Protein AF-A0A3S0QFI4-F1 (afdb_monomer_lite)

pLDDT: mean 81.88, std 12.16, range [49.44, 97.44]

Foldseek 3Di:
DDDDALVCQQPVWLCLQVPPDFDDDPPPRLCSLLPNDDDDVVVSLVTDPHNVCCLLPVLLLVLLVQQLCLQQVCVVVVVVVVCVVVDPCSPVVSVVSLVVVLVVSLVVLVVVLVVSCVVSVHDPDPVSVVVSVVSSVSSVVSSVVSVVLCVVVDHSVVSSVVSVVVSVVVVVVVSVVVVVVCVVVPDPDSVVSVVCVVCVVVVVVVDDCVVVVVVVCVVPVVCVVPD

Structure (mmCIF, N/CA/C/O backbone):
data_AF-A0A3S0QFI4-F1
#
_entry.id   AF-A0A3S0QFI4-F1
#
loop_
_atom_site.group_PDB
_atom_site.id
_atom_site.type_symbol
_atom_site.label_atom_id
_atom_site.label_alt_id
_atom_site.label_comp_id
_atom_site.label_asym_id
_atom_site.label_entity_id
_atom_site.label_seq_id
_atom_site.pdbx_PDB_ins_code
_atom_site.Cartn_x
_atom_site.Cartn_y
_atom_site.Cartn_z
_atom_site.occupancy
_atom_site.B_iso_or_equiv
_atom_site.auth_seq_id
_atom_site.auth_comp_id
_atom_site.auth_asym_id
_atom_site.auth_atom_id
_atom_site.pdbx_PDB_model_num
ATOM 1 N N . MET A 1 1 ? 12.580 -7.670 -32.365 1.00 51.91 1 MET A N 1
ATOM 2 C CA . MET A 1 1 ? 12.780 -6.537 -31.438 1.00 51.91 1 MET A CA 1
ATOM 3 C C . MET A 1 1 ? 12.292 -6.997 -30.080 1.00 51.91 1 MET A C 1
ATOM 5 O O . MET A 1 1 ? 11.180 -7.500 -30.020 1.00 51.91 1 MET A O 1
ATOM 9 N N . ASN A 1 2 ? 13.116 -6.923 -29.034 1.00 62.91 2 ASN A N 1
ATOM 10 C CA . ASN A 1 2 ? 12.613 -7.145 -27.679 1.00 62.91 2 ASN A CA 1
ATOM 11 C C . ASN A 1 2 ? 11.750 -5.934 -27.313 1.00 62.91 2 ASN A C 1
ATOM 13 O O . ASN A 1 2 ? 12.239 -4.808 -27.344 1.00 62.91 2 ASN A O 1
ATOM 17 N N . GLU A 1 3 ? 10.473 -6.156 -27.022 1.00 69.88 3 GLU A N 1
ATOM 18 C CA . GLU A 1 3 ? 9.549 -5.118 -26.562 1.00 69.88 3 GLU A CA 1
ATOM 19 C C . GLU A 1 3 ? 9.321 -5.263 -25.059 1.00 69.88 3 GLU A C 1
ATOM 21 O O . GLU A 1 3 ? 9.365 -6.370 -24.515 1.00 69.88 3 GLU A O 1
ATOM 26 N N . THR A 1 4 ? 9.097 -4.142 -24.369 1.00 73.62 4 THR A N 1
ATOM 27 C CA . THR A 1 4 ? 8.836 -4.187 -22.925 1.00 73.62 4 THR A CA 1
ATOM 28 C C . THR A 1 4 ? 7.476 -4.840 -22.661 1.00 73.62 4 THR A C 1
ATOM 30 O O . THR A 1 4 ? 6.494 -4.493 -23.323 1.00 73.62 4 THR A O 1
ATOM 33 N N . PRO A 1 5 ? 7.376 -5.777 -21.697 1.00 81.12 5 PRO A N 1
ATOM 34 C CA . PRO A 1 5 ? 6.092 -6.352 -21.324 1.00 81.12 5 PRO A CA 1
ATOM 35 C C . PRO A 1 5 ? 5.132 -5.247 -20.882 1.00 81.12 5 PRO A C 1
ATOM 37 O O . PRO A 1 5 ? 5.499 -4.395 -20.075 1.00 81.12 5 PRO A O 1
ATOM 40 N N . LYS A 1 6 ? 3.878 -5.279 -21.346 1.00 81.69 6 LYS A N 1
ATOM 41 C CA . LYS A 1 6 ? 2.870 -4.260 -20.988 1.00 81.69 6 LYS A CA 1
ATOM 42 C C . LYS A 1 6 ? 2.610 -4.157 -19.482 1.00 81.69 6 LYS A C 1
ATOM 44 O O . LYS A 1 6 ? 2.232 -3.094 -19.003 1.00 81.69 6 LYS A O 1
ATOM 49 N N . LEU A 1 7 ? 2.853 -5.238 -18.736 1.00 81.19 7 LEU A N 1
ATOM 50 C CA . LEU A 1 7 ? 2.770 -5.260 -17.275 1.00 81.19 7 LEU A CA 1
ATOM 51 C C . LEU A 1 7 ? 3.746 -4.270 -16.613 1.00 81.19 7 LEU A C 1
ATOM 53 O O . LEU A 1 7 ? 3.424 -3.712 -15.568 1.00 81.19 7 LEU A O 1
ATOM 57 N N . ALA A 1 8 ? 4.890 -3.985 -17.245 1.00 78.06 8 ALA A N 1
ATOM 58 C CA . ALA A 1 8 ? 5.875 -3.024 -16.746 1.00 78.06 8 ALA A CA 1
ATOM 59 C C . ALA A 1 8 ? 5.334 -1.583 -16.676 1.00 78.06 8 ALA A C 1
ATOM 61 O O . ALA A 1 8 ? 5.928 -0.734 -16.026 1.00 78.06 8 ALA A O 1
ATOM 62 N N . ALA A 1 9 ? 4.193 -1.283 -17.305 1.00 78.38 9 ALA A N 1
ATOM 63 C CA . ALA A 1 9 ? 3.530 0.007 -17.131 1.00 78.38 9 ALA A CA 1
ATOM 64 C C . ALA A 1 9 ? 2.901 0.184 -15.731 1.00 78.38 9 ALA A C 1
ATOM 66 O O . ALA A 1 9 ? 2.650 1.313 -15.324 1.00 78.38 9 ALA A O 1
ATOM 67 N N . LEU A 1 10 ? 2.645 -0.905 -14.989 1.00 80.25 10 LEU A N 1
ATOM 68 C CA . LEU A 1 10 ? 2.119 -0.853 -13.614 1.00 80.25 10 LEU A CA 1
ATOM 69 C C . LEU A 1 10 ? 3.219 -0.684 -12.552 1.00 80.25 10 LEU A C 1
ATOM 71 O O . LEU A 1 10 ? 2.925 -0.323 -11.410 1.00 80.25 10 LEU A O 1
ATOM 75 N N . ASN A 1 11 ? 4.468 -0.971 -12.918 1.00 80.31 11 ASN A N 1
ATOM 76 C CA . ASN A 1 11 ? 5.647 -0.822 -12.075 1.00 80.31 11 ASN A CA 1
ATOM 77 C C . ASN A 1 11 ? 6.802 -0.323 -12.950 1.00 80.31 11 ASN A C 1
ATOM 79 O O . ASN A 1 11 ? 7.513 -1.111 -13.577 1.00 80.31 11 ASN A O 1
ATOM 83 N N . ILE A 1 12 ? 6.923 0.998 -13.039 1.00 75.56 12 ILE A N 1
ATOM 84 C CA . ILE A 1 12 ? 7.990 1.670 -13.776 1.00 75.56 12 ILE A CA 1
ATOM 85 C C . ILE A 1 12 ? 9.282 1.591 -12.955 1.00 75.56 12 ILE A C 1
ATOM 87 O O . ILE A 1 12 ? 10.351 1.362 -13.521 1.00 75.56 12 ILE A O 1
ATOM 91 N N . GLY A 1 13 ? 9.193 1.734 -11.627 1.00 72.88 13 GLY A N 1
ATOM 92 C CA . GLY A 1 13 ? 10.334 1.611 -10.716 1.00 72.88 13 GLY A CA 1
ATOM 93 C C . GLY A 1 13 ? 11.520 2.488 -11.139 1.00 72.88 13 GLY A C 1
ATOM 94 O O . GLY A 1 13 ? 11.354 3.676 -11.415 1.00 72.88 13 GLY A O 1
ATOM 95 N N . MET A 1 14 ? 12.712 1.885 -11.232 1.00 66.94 14 MET A N 1
ATOM 96 C CA . MET A 1 14 ? 13.940 2.535 -11.722 1.00 66.94 14 MET A CA 1
ATOM 97 C C . MET A 1 14 ? 14.219 2.285 -13.211 1.00 66.94 14 MET A C 1
ATOM 99 O O . MET A 1 14 ? 15.355 2.452 -13.650 1.00 66.94 14 MET A O 1
ATOM 103 N N . ARG A 1 15 ? 13.231 1.862 -14.008 1.00 68.56 15 ARG A N 1
ATOM 104 C CA . ARG A 1 15 ? 13.443 1.522 -15.426 1.00 68.56 15 ARG A CA 1
ATOM 105 C C . ARG A 1 15 ? 14.027 2.675 -16.241 1.00 68.56 15 ARG A C 1
ATOM 107 O O . ARG A 1 15 ? 14.748 2.420 -17.197 1.00 68.56 15 ARG A O 1
ATOM 114 N N . ASP A 1 16 ? 13.747 3.912 -15.850 1.00 68.19 16 ASP A N 1
ATOM 115 C CA . ASP A 1 16 ? 14.306 5.092 -16.510 1.00 68.19 16 ASP A CA 1
ATOM 116 C C . ASP A 1 16 ? 15.827 5.188 -16.301 1.00 68.19 16 ASP A C 1
ATOM 118 O O . ASP A 1 16 ? 16.555 5.557 -17.213 1.00 68.19 16 ASP A O 1
ATOM 122 N N . LEU A 1 17 ? 16.329 4.768 -15.134 1.00 66.19 17 LEU A N 1
ATOM 123 C CA . LEU A 1 17 ? 17.765 4.707 -14.846 1.00 66.19 17 LEU A CA 1
ATOM 124 C C . LEU A 1 17 ? 18.428 3.423 -15.345 1.00 66.19 17 LEU A C 1
ATOM 126 O O . LEU A 1 17 ? 19.578 3.448 -15.775 1.00 66.19 17 LEU A O 1
ATOM 130 N N . ASN A 1 18 ? 17.730 2.295 -15.232 1.00 65.94 18 ASN A N 1
ATOM 131 C CA . ASN A 1 18 ? 18.245 0.982 -15.596 1.00 65.94 18 ASN A CA 1
ATOM 132 C C . ASN A 1 18 ? 17.242 0.270 -16.516 1.00 65.94 18 ASN A C 1
ATOM 134 O O . ASN A 1 18 ? 16.407 -0.515 -16.044 1.00 65.94 18 ASN A O 1
ATOM 138 N N . PRO A 1 19 ? 17.265 0.575 -17.826 1.00 65.56 19 PRO A N 1
ATOM 139 C CA . PRO A 1 19 ? 16.286 0.047 -18.758 1.00 65.56 19 PRO A CA 1
ATOM 140 C C . PRO A 1 19 ? 16.420 -1.472 -18.887 1.00 65.56 19 PRO A C 1
ATOM 142 O O . PRO A 1 19 ? 17.475 -2.010 -19.205 1.00 65.56 19 PRO A O 1
ATOM 145 N N . SER A 1 20 ? 15.304 -2.180 -18.706 1.00 63.78 20 SER A N 1
ATOM 146 C CA . SER A 1 20 ? 15.225 -3.646 -18.818 1.00 63.78 20 SER A CA 1
ATOM 147 C C . SER A 1 20 ? 15.530 -4.186 -20.222 1.00 63.78 20 SER A C 1
ATOM 149 O O . SER A 1 20 ? 15.755 -5.381 -20.395 1.00 63.78 20 SER A O 1
ATOM 151 N N . ILE A 1 21 ? 15.451 -3.326 -21.241 1.00 67.44 21 ILE A N 1
ATOM 152 C CA . ILE A 1 21 ? 15.700 -3.660 -22.643 1.00 67.44 21 ILE A CA 1
ATOM 153 C C . ILE A 1 21 ? 16.502 -2.518 -23.253 1.00 67.44 21 ILE A C 1
ATOM 155 O O . ILE A 1 21 ? 16.070 -1.369 -23.201 1.00 67.44 21 ILE A O 1
ATOM 159 N N . GLN A 1 22 ? 17.626 -2.853 -23.880 1.00 69.06 22 GLN A N 1
ATOM 160 C CA . GLN A 1 22 ? 18.454 -1.906 -24.613 1.00 69.06 22 GLN A CA 1
ATOM 161 C C . GLN A 1 22 ? 18.449 -2.276 -26.096 1.00 69.06 22 GLN A C 1
ATOM 163 O O . GLN A 1 22 ? 18.754 -3.409 -26.473 1.00 69.06 22 GLN A O 1
ATOM 168 N N . GLY A 1 23 ? 18.055 -1.328 -26.946 1.00 66.44 23 GLY A N 1
ATOM 169 C CA . GLY A 1 23 ? 18.154 -1.490 -28.391 1.00 66.44 23 GLY A CA 1
ATOM 170 C C . GLY A 1 23 ? 19.608 -1.330 -28.816 1.00 66.44 23 GLY A C 1
ATOM 171 O O . GLY A 1 23 ? 20.165 -0.251 -28.652 1.00 66.44 23 GLY A O 1
ATOM 172 N N . VAL A 1 24 ? 20.213 -2.389 -29.354 1.00 67.19 24 VAL A N 1
ATOM 173 C CA . VAL A 1 24 ? 21.602 -2.350 -29.828 1.00 67.19 24 VAL A CA 1
ATOM 174 C C . VAL A 1 24 ? 21.624 -2.343 -31.354 1.00 67.19 24 VAL A C 1
ATOM 176 O O . VAL A 1 24 ? 21.023 -3.197 -32.004 1.00 67.19 24 VAL A O 1
ATOM 179 N N . THR A 1 25 ? 22.330 -1.377 -31.930 1.00 69.50 25 THR A N 1
ATOM 180 C CA . THR A 1 25 ? 22.642 -1.277 -33.359 1.00 69.50 25 THR A CA 1
ATOM 181 C C . THR A 1 25 ? 24.145 -1.481 -33.555 1.00 69.50 25 THR A C 1
ATOM 183 O O . THR A 1 25 ? 24.942 -1.111 -32.703 1.00 69.50 25 THR A O 1
ATOM 186 N N . ILE A 1 26 ? 24.554 -2.043 -34.699 1.00 73.19 26 ILE A N 1
ATOM 187 C CA . ILE A 1 26 ? 25.964 -2.378 -35.007 1.00 73.19 26 ILE A CA 1
ATOM 188 C C . ILE A 1 26 ? 26.884 -1.138 -34.997 1.00 73.19 26 ILE A C 1
ATOM 190 O O . ILE A 1 26 ? 28.089 -1.243 -34.782 1.00 73.19 26 ILE A O 1
ATOM 194 N N . ARG A 1 27 ? 26.330 0.056 -35.221 1.00 67.19 27 ARG A N 1
ATOM 195 C CA . ARG A 1 27 ? 27.062 1.328 -35.166 1.00 67.19 27 ARG A CA 1
ATOM 196 C C . ARG A 1 27 ? 27.061 1.872 -33.745 1.00 67.19 27 ARG A C 1
ATOM 198 O O . ARG A 1 27 ? 26.029 1.802 -33.097 1.00 67.19 27 ARG A O 1
ATOM 205 N N . ASN A 1 28 ? 28.165 2.482 -33.315 1.00 65.44 28 ASN A N 1
ATOM 206 C CA . ASN A 1 28 ? 28.261 3.203 -32.041 1.00 65.44 28 ASN A CA 1
ATOM 207 C C . ASN A 1 28 ? 27.861 2.344 -30.820 1.00 65.44 28 ASN A C 1
ATOM 209 O O . ASN A 1 28 ? 27.130 2.786 -29.939 1.00 65.44 28 ASN A O 1
ATOM 213 N N . LEU A 1 29 ? 28.341 1.096 -30.780 1.00 67.25 29 LEU A N 1
ATOM 214 C CA . LEU A 1 29 ? 28.111 0.149 -29.679 1.00 67.25 29 LEU A CA 1
ATOM 215 C C . LEU A 1 29 ? 28.585 0.687 -28.324 1.00 67.25 29 LEU A C 1
ATOM 217 O O . LEU A 1 29 ? 27.911 0.478 -27.320 1.00 67.25 29 LEU A O 1
ATOM 221 N N . GLU A 1 30 ? 29.719 1.391 -28.293 1.00 64.12 30 GLU A N 1
ATOM 222 C CA . GLU A 1 30 ? 30.229 1.989 -27.055 1.00 64.12 30 GLU A CA 1
ATOM 223 C C . GLU A 1 30 ? 29.358 3.161 -26.587 1.00 64.12 30 GLU A C 1
ATOM 225 O O . GLU A 1 30 ? 28.982 3.190 -25.419 1.00 64.12 30 GLU A O 1
ATOM 230 N N . GLU A 1 31 ? 28.9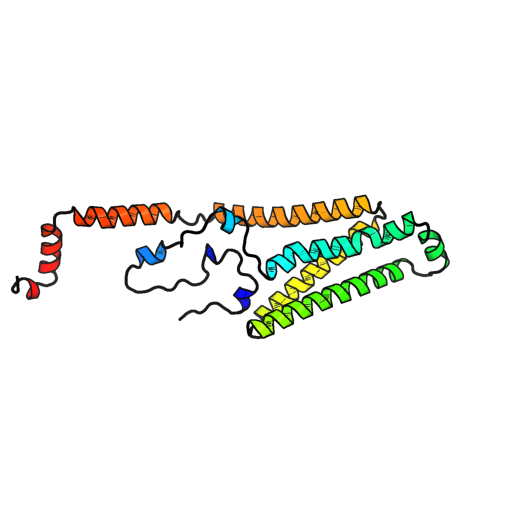29 4.048 -27.496 1.00 64.06 31 GLU A N 1
ATOM 231 C CA . GLU A 1 31 ? 27.944 5.095 -27.174 1.00 64.06 31 GLU A CA 1
ATOM 232 C C . GLU A 1 31 ? 26.662 4.487 -26.634 1.00 64.06 31 GLU A C 1
ATOM 234 O O . GLU A 1 31 ? 26.153 4.928 -25.620 1.00 64.06 31 GLU A O 1
ATOM 239 N N . GLN A 1 32 ? 26.129 3.452 -27.281 1.00 66.94 32 GLN A N 1
ATOM 240 C CA . GLN A 1 32 ? 24.890 2.826 -26.832 1.00 66.94 32 GLN A CA 1
ATOM 241 C C . GLN A 1 32 ? 25.053 2.163 -25.470 1.00 66.94 32 GLN A C 1
ATOM 243 O O . GLN A 1 32 ? 24.155 2.294 -24.650 1.00 66.94 32 GLN A O 1
ATOM 248 N N . ARG A 1 33 ? 26.197 1.518 -25.202 1.00 65.31 33 ARG A N 1
ATOM 249 C CA . ARG A 1 33 ? 26.502 0.886 -23.910 1.00 65.31 33 ARG A CA 1
ATOM 250 C C . ARG A 1 33 ? 26.580 1.899 -22.763 1.00 65.31 33 ARG A C 1
ATOM 252 O O . ARG A 1 33 ? 26.216 1.543 -21.647 1.00 65.31 33 ARG A O 1
ATOM 259 N N . TYR A 1 34 ? 27.034 3.125 -23.029 1.00 60.91 34 TYR A N 1
ATOM 260 C CA . TYR A 1 34 ? 27.228 4.168 -22.011 1.00 60.91 34 TYR A CA 1
ATOM 261 C C . TYR A 1 34 ? 26.263 5.359 -22.110 1.00 60.91 34 TYR A C 1
ATOM 263 O O . TYR A 1 34 ? 26.332 6.262 -21.275 1.00 60.91 34 TYR A O 1
ATOM 271 N N . ASN A 1 35 ? 25.341 5.352 -23.075 1.00 59.91 35 ASN A N 1
ATOM 272 C CA . ASN A 1 35 ? 24.234 6.299 -23.185 1.00 59.91 35 ASN A CA 1
ATOM 273 C C . ASN A 1 35 ? 23.226 6.004 -22.073 1.00 59.91 35 ASN A C 1
ATOM 275 O O . ASN A 1 35 ? 22.216 5.333 -22.276 1.00 59.91 35 ASN A O 1
ATOM 279 N N . ALA A 1 36 ? 23.521 6.503 -20.879 1.00 58.44 36 ALA A N 1
ATOM 280 C CA . ALA A 1 36 ? 22.480 6.819 -19.924 1.00 58.44 36 ALA A CA 1
ATOM 281 C C . ALA A 1 36 ? 21.938 8.198 -20.309 1.00 58.44 36 ALA A C 1
ATOM 283 O O . ALA A 1 36 ? 22.706 9.163 -20.365 1.00 58.44 36 ALA A O 1
ATOM 284 N N . ASP A 1 37 ? 20.638 8.294 -20.591 1.00 57.59 37 ASP A N 1
ATOM 285 C CA . ASP A 1 37 ? 19.988 9.595 -20.739 1.00 57.59 37 ASP A CA 1
ATOM 286 C C . ASP A 1 37 ? 20.267 10.443 -19.486 1.00 57.59 37 ASP A C 1
ATOM 288 O O . ASP A 1 37 ? 20.356 9.933 -18.363 1.00 57.59 37 ASP A O 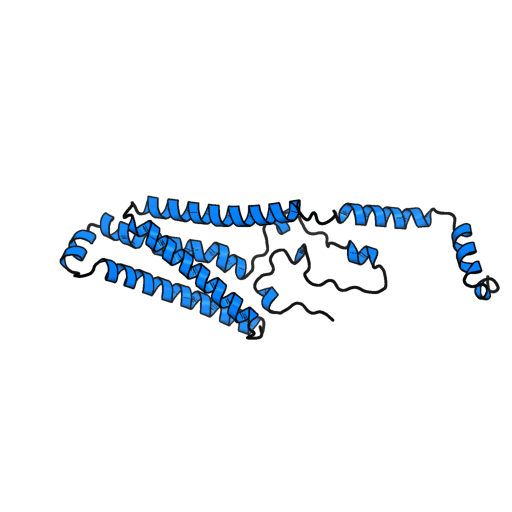1
ATOM 292 N N . PHE A 1 38 ? 20.445 11.752 -19.670 1.00 57.72 38 PHE A N 1
ATOM 293 C CA . PHE A 1 38 ? 20.686 12.672 -18.561 1.00 57.72 38 PHE A CA 1
ATOM 294 C C . PHE A 1 38 ? 19.418 12.799 -17.705 1.00 57.72 38 PHE A C 1
ATOM 296 O O . PHE A 1 38 ? 18.579 13.668 -17.938 1.00 57.72 38 PHE A O 1
ATOM 303 N N . TYR A 1 39 ? 19.275 11.939 -16.698 1.00 59.56 39 TYR A N 1
ATOM 304 C CA . TYR A 1 39 ? 18.207 12.039 -15.708 1.00 59.56 39 TYR A CA 1
ATOM 305 C C . TYR A 1 39 ? 18.614 12.944 -14.553 1.00 59.56 39 TYR A C 1
ATOM 307 O O . TYR A 1 39 ? 19.752 12.929 -14.087 1.00 59.56 39 TYR A O 1
ATOM 315 N N . ASN A 1 40 ? 17.653 13.722 -14.053 1.00 62.56 40 ASN A N 1
ATOM 316 C CA . ASN A 1 40 ? 17.840 14.467 -12.818 1.00 62.56 40 ASN A CA 1
ATOM 317 C C . ASN A 1 40 ? 17.950 13.463 -11.651 1.00 62.56 40 ASN A C 1
ATOM 319 O O . ASN A 1 40 ? 16.951 12.799 -11.350 1.00 62.56 40 ASN A O 1
ATOM 323 N N . PRO A 1 41 ? 19.104 13.364 -10.964 1.00 62.41 41 PRO A N 1
ATOM 324 C CA . PRO A 1 41 ? 19.298 12.402 -9.881 1.00 62.41 41 PRO A CA 1
ATOM 325 C C . PRO A 1 41 ? 18.309 12.614 -8.727 1.00 62.41 41 PRO A C 1
ATOM 327 O O . PRO A 1 41 ? 17.929 11.650 -8.068 1.00 62.41 41 PRO A O 1
ATOM 330 N N . ALA A 1 42 ? 17.820 13.846 -8.525 1.00 62.72 42 ALA A N 1
ATOM 331 C CA . ALA A 1 42 ? 16.787 14.131 -7.532 1.00 62.72 42 ALA A CA 1
ATOM 332 C C . ALA A 1 42 ? 15.426 13.507 -7.899 1.00 62.72 42 ALA A C 1
ATOM 334 O O . ALA A 1 42 ? 14.751 12.964 -7.029 1.00 62.72 42 ALA A O 1
ATOM 335 N N . ASN A 1 43 ? 15.041 13.525 -9.181 1.00 61.41 43 ASN A N 1
ATOM 336 C CA . ASN A 1 43 ? 13.800 12.886 -9.639 1.00 61.41 43 ASN A CA 1
ATOM 337 C C . ASN A 1 43 ? 13.923 11.361 -9.644 1.00 61.41 43 ASN A C 1
ATOM 339 O O . ASN A 1 43 ? 12.972 10.659 -9.321 1.00 61.41 43 ASN A O 1
ATOM 343 N N . ALA A 1 44 ? 15.104 10.848 -9.977 1.00 61.72 44 ALA A N 1
ATOM 344 C CA . ALA A 1 44 ? 15.336 9.416 -10.043 1.00 61.72 44 ALA A CA 1
ATOM 345 C C . ALA A 1 44 ? 15.352 8.747 -8.654 1.00 61.72 44 ALA A C 1
ATOM 347 O O . ALA A 1 44 ? 14.919 7.605 -8.517 1.00 61.72 44 ALA A O 1
ATOM 348 N N . ALA A 1 45 ? 15.785 9.477 -7.620 1.00 61.12 45 ALA A N 1
ATOM 349 C CA . ALA A 1 45 ? 15.679 9.058 -6.224 1.00 61.12 45 ALA A CA 1
ATOM 350 C C . ALA A 1 45 ? 14.241 9.124 -5.671 1.00 61.12 45 ALA A C 1
ATOM 352 O O . ALA A 1 45 ? 13.902 8.346 -4.788 1.00 61.12 45 ALA A O 1
ATOM 353 N N . ALA A 1 46 ? 13.396 10.027 -6.183 1.00 61.06 46 ALA A N 1
ATOM 354 C CA . ALA A 1 46 ? 12.000 10.151 -5.751 1.00 61.06 46 ALA A CA 1
ATOM 355 C C . ALA A 1 46 ? 11.080 9.049 -6.320 1.00 61.06 46 ALA A C 1
ATOM 357 O O . ALA A 1 46 ? 10.003 8.810 -5.774 1.00 61.06 46 ALA A O 1
ATOM 358 N N . GLY A 1 47 ? 11.508 8.370 -7.390 1.00 65.00 47 GLY A N 1
ATOM 359 C CA . GLY A 1 47 ? 10.729 7.336 -8.069 1.00 65.00 47 GLY A CA 1
ATOM 360 C C . GLY A 1 47 ? 9.584 7.891 -8.925 1.00 65.00 47 GLY A C 1
ATOM 361 O O . GLY A 1 47 ? 9.240 9.073 -8.880 1.00 65.00 47 GLY A O 1
ATOM 362 N N . ASN A 1 48 ? 8.992 7.021 -9.745 1.00 72.06 48 ASN A N 1
ATOM 363 C CA . ASN A 1 48 ? 7.857 7.372 -10.597 1.00 72.06 48 ASN A CA 1
ATOM 364 C C . ASN A 1 48 ? 6.520 7.221 -9.857 1.00 72.06 48 ASN A C 1
ATOM 366 O O . ASN A 1 48 ? 6.332 6.301 -9.062 1.00 72.06 48 ASN A O 1
ATOM 370 N N . PHE A 1 49 ? 5.552 8.086 -10.176 1.00 76.25 49 PHE A N 1
ATOM 371 C CA . PHE A 1 49 ? 4.175 7.943 -9.700 1.00 76.25 49 PHE A CA 1
ATOM 372 C C . PHE A 1 49 ? 3.432 6.900 -10.550 1.00 76.25 49 PHE A C 1
ATOM 374 O O . PHE A 1 49 ? 2.809 7.230 -11.560 1.00 76.25 49 PHE A O 1
ATOM 381 N N . ASP A 1 50 ? 3.532 5.629 -10.160 1.00 84.06 50 ASP A N 1
ATOM 382 C CA . ASP A 1 50 ? 2.907 4.494 -10.844 1.00 84.06 50 ASP A CA 1
ATOM 383 C C . ASP A 1 50 ? 1.875 3.755 -9.965 1.00 84.06 50 ASP A C 1
ATOM 385 O O . ASP A 1 50 ? 1.567 4.139 -8.835 1.00 84.06 50 ASP A O 1
ATOM 389 N N . PHE A 1 51 ? 1.279 2.682 -10.492 1.00 85.94 51 PHE A N 1
ATOM 390 C CA . PHE A 1 51 ? 0.293 1.900 -9.740 1.00 85.94 51 PHE A CA 1
ATOM 391 C C . PHE A 1 51 ? 0.907 1.204 -8.514 1.00 85.94 51 PHE A C 1
ATOM 393 O O . PHE A 1 51 ? 0.244 1.042 -7.488 1.00 85.94 51 PHE A O 1
ATOM 400 N N . SER A 1 52 ? 2.185 0.833 -8.591 1.00 86.19 52 SER A N 1
ATOM 401 C CA . SER A 1 52 ? 2.912 0.230 -7.473 1.00 86.19 52 SER A CA 1
ATOM 402 C C . SER A 1 52 ? 3.141 1.237 -6.346 1.00 86.19 52 SER A C 1
ATOM 404 O O . SER A 1 52 ? 2.976 0.876 -5.182 1.00 86.19 52 SER A O 1
ATOM 406 N N . PHE A 1 53 ? 3.390 2.510 -6.667 1.00 85.94 53 PHE A N 1
ATOM 407 C CA . PHE A 1 53 ? 3.419 3.601 -5.696 1.00 85.94 53 PHE A CA 1
ATOM 408 C C . PHE A 1 53 ? 2.090 3.696 -4.933 1.00 85.94 53 PHE A C 1
ATOM 410 O O . PHE A 1 53 ? 2.070 3.758 -3.704 1.00 85.94 53 PHE A O 1
ATOM 417 N N . VAL A 1 54 ? 0.956 3.627 -5.636 1.00 91.25 54 VAL A N 1
ATOM 418 C CA . VAL A 1 54 ? -0.367 3.648 -4.989 1.00 91.25 54 VAL A CA 1
ATOM 419 C C . VAL A 1 54 ? -0.521 2.468 -4.020 1.00 91.25 54 VAL A C 1
ATOM 421 O O . VAL A 1 54 ? -0.964 2.665 -2.887 1.00 91.25 54 VAL A O 1
ATOM 424 N N . ILE A 1 55 ? -0.119 1.256 -4.419 1.00 91.12 55 ILE A N 1
ATOM 425 C CA . ILE A 1 55 ? -0.185 0.059 -3.562 1.00 91.12 55 ILE A CA 1
ATOM 426 C C . ILE A 1 55 ? 0.717 0.188 -2.333 1.00 91.12 55 ILE A C 1
ATOM 428 O O . ILE A 1 55 ? 0.263 -0.096 -1.230 1.00 91.12 55 ILE A O 1
ATOM 432 N N . VAL A 1 56 ? 1.975 0.591 -2.503 1.00 90.38 56 VAL A N 1
ATOM 433 C CA . VAL A 1 56 ? 2.983 0.558 -1.430 1.00 90.38 56 VAL A CA 1
ATOM 434 C C . VAL A 1 56 ? 2.838 1.736 -0.465 1.00 90.38 56 VAL A C 1
ATOM 436 O O . VAL A 1 56 ? 3.035 1.566 0.735 1.00 90.38 56 VAL A O 1
ATOM 439 N N . PHE A 1 57 ? 2.451 2.919 -0.945 1.00 89.69 57 PHE A N 1
ATOM 440 C CA . PHE A 1 57 ? 2.380 4.121 -0.109 1.00 89.69 57 PHE A CA 1
ATOM 441 C C . PHE A 1 57 ? 0.954 4.449 0.337 1.00 89.69 57 PHE A C 1
ATOM 443 O O . PHE A 1 57 ? 0.726 4.695 1.522 1.00 89.69 57 PHE A O 1
ATOM 450 N N . LEU A 1 58 ? -0.020 4.443 -0.581 1.00 92.81 58 LEU A N 1
ATOM 451 C CA . LEU A 1 58 ? -1.359 4.969 -0.297 1.00 92.81 58 LEU A CA 1
ATOM 452 C C . LEU A 1 58 ? -2.254 3.956 0.422 1.00 92.81 58 LEU A C 1
ATOM 454 O O . LEU A 1 58 ? -2.884 4.300 1.422 1.00 92.81 58 LEU A O 1
ATOM 458 N N . PHE A 1 59 ? -2.318 2.711 -0.059 1.00 94.94 59 PHE A N 1
ATOM 459 C CA . PHE A 1 59 ? -3.183 1.691 0.544 1.00 94.94 59 PHE A CA 1
ATOM 460 C C . PHE A 1 59 ? -2.899 1.465 2.037 1.00 94.94 59 PHE A C 1
ATOM 462 O O . PHE A 1 59 ? -3.861 1.481 2.804 1.00 94.94 59 PHE A O 1
ATOM 469 N N . PRO A 1 60 ? -1.641 1.325 2.499 1.00 95.25 60 PRO A N 1
ATOM 470 C CA . PRO A 1 60 ? -1.347 1.171 3.922 1.00 95.25 60 PRO A CA 1
ATOM 471 C C . PRO A 1 60 ? -1.878 2.326 4.765 1.00 95.25 60 PRO A C 1
ATOM 473 O O . PRO A 1 60 ? -2.529 2.092 5.779 1.00 95.25 60 PRO A O 1
ATOM 476 N N . LEU A 1 61 ? -1.673 3.569 4.320 1.00 95.50 61 LEU A N 1
ATOM 477 C CA . LEU A 1 61 ? -2.155 4.755 5.026 1.00 95.50 61 LEU A CA 1
ATOM 478 C C . LEU A 1 61 ? -3.682 4.790 5.104 1.00 95.50 61 LEU A C 1
ATOM 480 O O . LEU A 1 61 ? -4.235 5.063 6.168 1.00 95.50 61 LEU A O 1
ATOM 484 N N . VAL A 1 62 ? -4.369 4.468 4.004 1.00 95.94 62 VAL A N 1
ATOM 485 C CA . VAL A 1 62 ? -5.835 4.376 3.979 1.00 95.94 62 VAL A CA 1
ATOM 486 C C . VAL A 1 62 ? -6.319 3.277 4.925 1.00 95.94 62 VAL A C 1
ATOM 488 O O . VAL A 1 62 ? -7.226 3.513 5.718 1.00 95.94 62 VAL A O 1
ATOM 491 N N . ILE A 1 63 ? -5.697 2.096 4.906 1.00 96.00 63 ILE A N 1
ATOM 492 C CA . ILE A 1 63 ? -6.047 0.988 5.805 1.00 96.00 63 ILE A CA 1
ATOM 493 C C . ILE A 1 63 ? -5.866 1.413 7.266 1.00 96.00 63 ILE A C 1
ATOM 495 O O . ILE A 1 63 ? -6.780 1.221 8.069 1.00 96.00 63 ILE A O 1
ATOM 499 N N . VAL A 1 64 ? -4.735 2.038 7.606 1.00 94.94 64 VAL A N 1
ATOM 500 C CA . VAL A 1 64 ? -4.452 2.544 8.956 1.00 94.94 64 VAL A CA 1
ATOM 501 C C . VAL A 1 64 ? -5.496 3.573 9.374 1.00 94.94 64 VAL A C 1
ATOM 503 O O . VAL A 1 64 ? -6.108 3.398 10.425 1.00 94.94 64 VAL A O 1
ATOM 506 N N . ALA A 1 65 ? -5.774 4.582 8.546 1.00 93.44 65 ALA A N 1
ATOM 507 C CA . ALA A 1 65 ? -6.778 5.609 8.823 1.00 93.44 65 ALA A CA 1
ATOM 508 C C . ALA A 1 65 ? -8.187 5.029 9.020 1.00 93.44 65 ALA A C 1
ATOM 510 O O . ALA A 1 65 ? -8.939 5.501 9.868 1.00 93.44 65 ALA A O 1
ATOM 511 N N . PHE A 1 66 ? -8.536 3.973 8.288 1.00 92.12 66 PHE A N 1
ATOM 512 C CA . PHE A 1 66 ? -9.821 3.304 8.453 1.00 92.12 66 PHE A CA 1
ATOM 513 C C . PHE A 1 66 ? -9.867 2.429 9.700 1.00 92.12 66 PHE A C 1
ATOM 515 O O . PHE A 1 66 ? -10.951 2.226 10.235 1.00 92.12 66 PHE A O 1
ATOM 522 N N . CYS A 1 67 ? -8.741 1.872 10.148 1.00 92.44 67 CYS A N 1
ATOM 523 C CA . CYS A 1 67 ? -8.728 0.811 11.151 1.00 92.44 67 CYS A CA 1
ATOM 524 C C . CYS A 1 67 ? -8.287 1.258 12.547 1.00 92.44 67 CYS A C 1
ATOM 526 O O . CYS A 1 67 ? -8.793 0.688 13.509 1.00 92.44 67 CYS A O 1
ATOM 528 N N . TYR A 1 68 ? -7.398 2.250 12.678 1.00 89.50 68 TYR A N 1
ATOM 529 C CA . TYR A 1 68 ? -6.628 2.532 13.903 1.00 89.50 68 TYR A CA 1
ATOM 530 C C . TYR A 1 68 ? -7.459 2.668 15.186 1.00 89.50 68 TYR A C 1
ATOM 532 O O . TYR A 1 68 ? -6.989 2.310 16.268 1.00 89.50 68 TYR A O 1
ATOM 540 N N . ASN A 1 69 ? -8.689 3.165 15.070 1.00 88.62 69 ASN A N 1
ATOM 541 C CA . ASN A 1 69 ? -9.547 3.483 16.200 1.00 88.62 69 ASN A CA 1
ATOM 542 C C . ASN A 1 69 ? -10.654 2.448 16.469 1.00 88.62 69 ASN A C 1
ATOM 544 O O . ASN A 1 69 ? -11.471 2.671 17.355 1.00 88.62 69 ASN A O 1
ATOM 548 N N . LEU A 1 70 ? -10.711 1.322 15.743 1.00 87.88 70 LEU A N 1
ATOM 549 C CA . LEU A 1 70 ? -11.895 0.448 15.724 1.00 87.88 70 LEU A CA 1
ATOM 550 C C . LEU A 1 70 ? -12.365 -0.023 17.114 1.00 87.88 70 LEU A C 1
ATOM 552 O O . LEU A 1 70 ? -13.567 -0.106 17.349 1.00 87.88 70 LEU A O 1
ATOM 556 N N . ILE A 1 71 ? -11.433 -0.373 18.007 1.00 85.44 71 ILE A N 1
ATOM 557 C CA . ILE A 1 71 ? -11.759 -0.785 19.384 1.00 85.44 71 ILE A CA 1
ATOM 558 C C . ILE A 1 71 ? -11.715 0.410 20.336 1.00 85.44 71 ILE A C 1
ATOM 560 O O . ILE A 1 71 ? -12.628 0.593 21.136 1.00 85.44 71 ILE A O 1
ATOM 564 N N . SER A 1 72 ? -10.675 1.235 20.233 1.00 86.56 72 SER A N 1
ATOM 565 C CA . SER A 1 72 ? -10.448 2.356 21.146 1.00 86.56 72 SER A CA 1
ATOM 566 C C . SER A 1 72 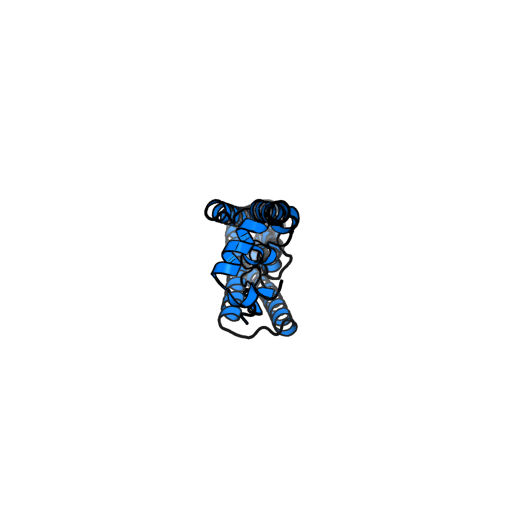? -11.560 3.403 21.089 1.00 86.56 72 SER A C 1
ATOM 568 O O . SER A 1 72 ? -11.911 3.964 22.116 1.00 86.56 72 SER A O 1
ATOM 570 N N . GLU A 1 73 ? -12.175 3.629 19.926 1.00 87.81 73 GLU A N 1
ATOM 571 C CA . GLU A 1 73 ? -13.308 4.549 19.780 1.00 87.81 73 GLU A CA 1
ATOM 572 C C . GLU A 1 73 ? -14.533 4.082 20.582 1.00 87.81 73 GLU A C 1
ATOM 574 O O . GLU A 1 73 ? -15.216 4.895 21.202 1.00 87.81 73 GLU A O 1
ATOM 579 N N . GLU A 1 74 ? -14.805 2.776 20.608 1.00 86.38 74 GLU A N 1
ATOM 580 C CA . GLU A 1 74 ? -15.911 2.202 21.387 1.00 86.38 74 GLU A CA 1
ATOM 581 C C . GLU A 1 74 ? -15.617 2.244 22.899 1.00 86.38 74 GLU A C 1
ATOM 583 O O . GLU A 1 74 ? -16.522 2.386 23.725 1.00 86.38 74 GLU A O 1
ATOM 588 N N . GLU A 1 75 ? -14.346 2.127 23.290 1.00 86.06 75 GLU A N 1
ATOM 589 C CA . GLU A 1 75 ? -13.920 2.254 24.688 1.00 86.06 75 GLU A CA 1
ATOM 590 C C . GLU A 1 75 ? -13.981 3.699 25.184 1.00 86.06 75 GLU A C 1
ATOM 592 O O . GLU A 1 75 ? -14.548 3.953 26.247 1.00 86.06 75 GLU A O 1
ATOM 597 N N . GLU A 1 76 ? 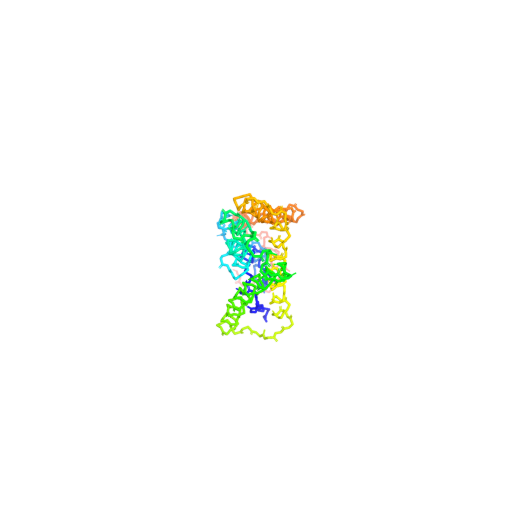-13.460 4.644 24.400 1.00 86.31 76 GLU A N 1
ATOM 598 C CA . GLU A 1 76 ? -13.454 6.081 24.696 1.00 86.31 76 GLU A CA 1
ATOM 599 C C . GLU A 1 76 ? -14.883 6.650 24.759 1.00 86.31 76 GLU A C 1
ATOM 601 O O . GLU A 1 76 ? -15.172 7.503 25.598 1.00 86.31 76 GLU A O 1
ATOM 606 N N . LYS A 1 77 ? -15.813 6.126 23.946 1.00 88.31 77 LYS A N 1
ATOM 607 C CA . LYS A 1 77 ? -17.249 6.463 24.003 1.00 88.31 77 LYS A CA 1
ATOM 608 C C . LYS A 1 77 ? -18.015 5.749 25.122 1.00 88.31 77 LYS A C 1
ATOM 610 O O . LYS A 1 77 ? -19.200 6.011 25.312 1.00 88.31 77 LYS A O 1
ATOM 615 N N . GLY A 1 78 ? -17.388 4.815 25.839 1.00 83.75 78 GLY A N 1
ATOM 616 C CA . GLY A 1 78 ? -18.032 4.012 26.882 1.00 83.75 78 GLY A CA 1
ATOM 617 C C . GLY A 1 78 ? -19.061 2.990 26.373 1.00 83.75 78 GLY A C 1
ATOM 618 O O . GLY A 1 78 ? -19.658 2.272 27.180 1.00 83.75 78 GLY A O 1
ATOM 619 N N . THR A 1 79 ? -19.253 2.865 25.056 1.00 87.38 79 THR A N 1
ATOM 620 C CA . THR A 1 79 ? -20.180 1.912 24.420 1.00 87.38 79 THR A CA 1
ATOM 621 C C . THR A 1 79 ? -19.681 0.475 24.523 1.00 87.38 79 THR A C 1
ATOM 623 O O . THR A 1 79 ? -20.482 -0.460 24.496 1.00 87.38 79 THR A O 1
ATOM 626 N N . TRP A 1 80 ? -18.378 0.277 24.736 1.00 83.56 80 TRP A N 1
ATOM 627 C CA . TRP A 1 80 ? -17.765 -1.040 24.888 1.00 83.56 80 TRP A CA 1
ATOM 628 C C . TRP A 1 80 ? -18.428 -1.913 25.965 1.00 83.56 80 TRP A C 1
ATOM 630 O O . TRP A 1 80 ? -18.699 -3.092 25.731 1.00 83.56 80 TRP A O 1
ATOM 640 N N . LYS A 1 81 ? -18.743 -1.340 27.138 1.00 83.62 81 LYS A N 1
ATOM 641 C CA . LYS A 1 81 ? -19.415 -2.080 28.224 1.00 83.62 81 LYS A CA 1
ATOM 642 C C . LYS A 1 81 ? -20.822 -2.512 27.815 1.00 83.62 81 LYS A C 1
ATOM 644 O O . LYS A 1 81 ? -21.196 -3.657 28.051 1.00 83.62 81 LYS A O 1
ATOM 649 N N . LEU A 1 82 ? -21.569 -1.632 27.150 1.00 85.81 82 LEU A N 1
ATOM 650 C CA . LEU A 1 82 ? -22.911 -1.935 26.655 1.00 85.81 82 LEU A CA 1
ATOM 651 C C . LEU A 1 82 ? -22.882 -3.062 25.610 1.00 85.81 82 LEU A C 1
ATOM 653 O O . LEU A 1 82 ? -23.646 -4.020 25.711 1.00 85.81 82 LEU A O 1
ATOM 657 N N . LEU A 1 83 ? -21.947 -2.994 24.659 1.00 84.19 83 LEU A N 1
ATOM 658 C CA . LEU A 1 83 ? -21.756 -4.021 23.632 1.00 84.19 83 LEU A CA 1
ATOM 659 C C . LEU A 1 83 ? -21.370 -5.380 24.229 1.00 84.19 83 LEU A C 1
ATOM 661 O O . LEU A 1 83 ? -21.818 -6.411 23.732 1.00 84.19 83 LEU A O 1
ATOM 665 N N . SER A 1 84 ? -20.577 -5.390 25.305 1.00 83.06 84 SER A N 1
ATOM 666 C CA . SER A 1 84 ? -20.169 -6.628 25.980 1.00 83.06 84 SER A CA 1
ATOM 667 C C . SER A 1 84 ? -21.317 -7.350 26.693 1.00 83.06 84 SER A C 1
ATOM 669 O O . SER A 1 84 ? -21.265 -8.565 26.846 1.00 83.06 84 SER A O 1
ATOM 671 N N . VAL A 1 85 ? -22.362 -6.618 27.095 1.00 85.88 85 VAL A N 1
ATOM 672 C CA . VAL A 1 85 ? -23.566 -7.187 27.722 1.00 85.88 85 VAL A CA 1
ATOM 673 C C . VAL A 1 85 ? -24.571 -7.658 26.666 1.00 85.88 85 VAL A C 1
ATOM 675 O O . VAL A 1 85 ? -25.259 -8.652 26.875 1.00 85.88 85 VAL A O 1
ATOM 678 N N . GLN A 1 86 ? -24.658 -6.964 25.527 1.00 84.50 86 GLN A N 1
ATOM 679 C CA . GLN A 1 86 ? -25.626 -7.274 24.467 1.00 84.50 86 GLN A CA 1
ATOM 680 C C . GLN A 1 86 ? -25.160 -8.366 23.497 1.00 84.50 86 GLN A C 1
ATOM 682 O O . GLN A 1 86 ? -25.990 -9.052 22.904 1.00 84.50 86 GLN A O 1
ATOM 687 N N . SER A 1 87 ? -23.850 -8.523 23.298 1.00 83.25 87 SER A N 1
ATOM 688 C CA . SER A 1 87 ? -23.301 -9.442 22.301 1.00 83.25 87 SER A CA 1
ATOM 689 C C . SER A 1 87 ? -22.580 -10.612 22.955 1.00 83.25 87 SER A C 1
ATOM 691 O O . SER A 1 87 ? -21.636 -10.426 23.718 1.00 83.25 87 SER A O 1
ATOM 693 N N . SER A 1 88 ? -22.969 -11.836 22.589 1.00 76.56 88 SER A N 1
ATOM 694 C CA . SER A 1 88 ? -22.328 -13.059 23.088 1.00 76.56 88 SER A CA 1
ATOM 695 C C . SER A 1 88 ? -20.882 -13.223 22.601 1.00 76.56 88 SER A C 1
ATOM 697 O O . SER A 1 88 ? -20.097 -13.907 23.249 1.00 76.56 88 SER A O 1
ATOM 699 N N . HIS A 1 89 ? -20.518 -12.602 21.469 1.00 84.19 89 HIS A N 1
ATOM 700 C CA . HIS A 1 89 ? -19.196 -12.726 20.844 1.00 84.19 89 HIS A CA 1
ATOM 701 C C . HIS A 1 89 ? -18.703 -11.375 20.306 1.00 84.19 89 HIS A C 1
ATOM 703 O O . HIS A 1 89 ? -18.725 -11.110 19.102 1.00 84.19 89 HIS A O 1
ATOM 709 N N . LEU A 1 90 ? -18.208 -10.519 21.201 1.00 84.06 90 LEU A N 1
ATOM 710 C CA . LEU A 1 90 ? -17.732 -9.171 20.866 1.00 84.06 90 LEU A CA 1
ATOM 711 C C . LEU A 1 90 ? -16.598 -9.159 19.820 1.00 84.06 90 LEU A C 1
ATOM 713 O O . LEU A 1 90 ? -16.568 -8.299 18.945 1.00 84.06 90 LEU A O 1
ATOM 717 N N . GLN A 1 91 ? -15.701 -10.151 19.863 1.00 83.81 91 GLN A N 1
ATOM 718 C CA . GLN A 1 91 ? -14.620 -10.295 18.877 1.00 83.81 91 GLN A CA 1
ATOM 719 C C . GLN A 1 91 ? -15.162 -10.552 17.465 1.00 83.81 91 GLN A C 1
ATOM 721 O O . GLN A 1 91 ? -14.707 -9.930 16.513 1.00 83.81 91 GLN A O 1
ATOM 726 N N . LYS A 1 92 ? -16.211 -11.375 17.334 1.00 87.69 92 LYS A N 1
ATOM 727 C CA . LYS A 1 92 ? -16.842 -11.670 16.040 1.00 87.69 92 LYS A CA 1
ATOM 728 C C . LYS A 1 92 ? -17.474 -10.424 15.417 1.00 87.69 92 LYS A C 1
ATOM 730 O O . LYS A 1 92 ? -17.394 -10.243 14.206 1.00 87.69 92 LYS A O 1
ATOM 735 N N . LEU A 1 93 ? -18.064 -9.548 16.234 1.00 88.19 93 LEU A N 1
ATOM 736 C CA . LEU A 1 93 ? -18.600 -8.264 15.772 1.00 88.19 93 LEU A CA 1
ATOM 737 C C . LEU A 1 93 ? -17.488 -7.355 15.225 1.00 88.19 93 LEU A C 1
ATOM 739 O O . LEU A 1 93 ? -17.655 -6.725 14.181 1.00 88.19 93 LEU A O 1
ATOM 743 N N . LEU A 1 94 ? -16.344 -7.298 15.910 1.00 88.81 94 LEU A N 1
ATOM 744 C CA . LEU A 1 94 ? -15.182 -6.530 15.456 1.00 88.81 94 LEU A CA 1
ATOM 745 C C . LEU A 1 94 ? -14.589 -7.092 14.167 1.00 88.81 94 LEU A C 1
ATOM 747 O O . LEU A 1 94 ? -14.290 -6.327 13.252 1.00 88.81 94 LEU A O 1
ATOM 751 N N . ASP A 1 95 ? -14.472 -8.414 14.070 1.00 90.12 95 ASP A N 1
ATOM 752 C CA . ASP A 1 95 ? -13.967 -9.077 12.872 1.00 90.12 95 ASP A CA 1
ATOM 753 C C . ASP A 1 95 ? -14.913 -8.856 11.681 1.00 90.12 95 ASP A C 1
ATOM 755 O O . ASP A 1 95 ? -14.448 -8.623 10.570 1.00 90.12 95 ASP A O 1
ATOM 759 N N . GLN A 1 96 ? -16.233 -8.807 11.901 1.00 91.62 96 GLN A N 1
ATOM 760 C CA . GLN A 1 96 ? -17.200 -8.415 10.868 1.00 91.62 96 GLN A CA 1
ATOM 761 C 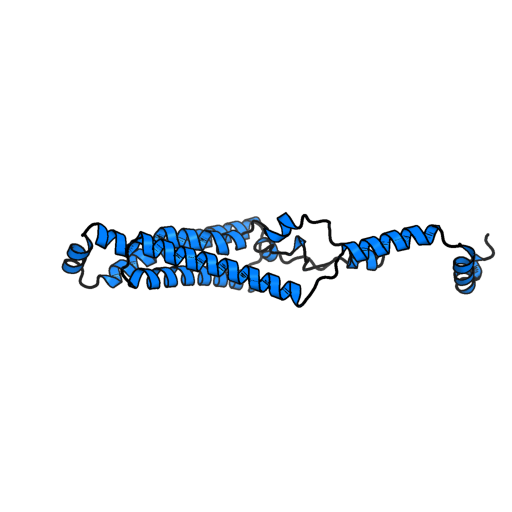C . GLN A 1 96 ? -17.032 -6.954 10.428 1.00 91.62 96 GLN A C 1
ATOM 763 O O . GLN A 1 96 ? -17.025 -6.681 9.227 1.00 91.62 96 GLN A O 1
ATOM 768 N N . LYS A 1 97 ? -16.847 -6.011 11.366 1.00 91.75 97 LYS A N 1
ATOM 769 C CA . LYS A 1 97 ? -16.555 -4.604 11.029 1.00 91.75 97 LYS A CA 1
ATOM 770 C C . LYS A 1 97 ? -15.260 -4.483 10.212 1.00 91.75 97 LYS A C 1
ATOM 772 O O . LYS A 1 97 ? -15.234 -3.751 9.223 1.00 91.75 97 LYS A O 1
ATOM 777 N N . MET A 1 98 ? -14.212 -5.222 10.585 1.00 92.75 98 MET A N 1
ATOM 778 C CA . MET A 1 98 ? -12.964 -5.297 9.814 1.00 92.75 98 MET A CA 1
ATOM 779 C C . MET A 1 98 ? -13.180 -5.909 8.431 1.00 92.75 98 MET A C 1
ATOM 781 O O . MET A 1 98 ? -12.682 -5.373 7.447 1.00 92.75 98 MET A O 1
ATOM 785 N N . PHE A 1 99 ? -13.946 -6.994 8.337 1.00 94.69 99 PHE A N 1
ATOM 786 C CA . PHE A 1 99 ? -14.204 -7.687 7.079 1.00 94.69 99 PHE A CA 1
ATOM 787 C C . PHE A 1 99 ? -14.937 -6.801 6.066 1.00 94.69 99 PHE A C 1
ATOM 789 O O . PHE A 1 99 ? -14.573 -6.781 4.894 1.00 94.69 99 PHE A O 1
ATOM 796 N N . ILE A 1 100 ? -15.916 -6.007 6.511 1.00 95.88 100 ILE A N 1
ATOM 797 C CA . ILE A 1 100 ? -16.609 -5.039 5.646 1.00 95.88 100 ILE A CA 1
ATOM 798 C C . ILE A 1 100 ? -15.620 -4.002 5.093 1.00 95.88 100 ILE A C 1
ATOM 800 O O . ILE A 1 100 ? -15.643 -3.701 3.899 1.00 95.88 100 ILE A O 1
ATOM 804 N N . ARG A 1 101 ? -14.716 -3.485 5.937 1.00 95.25 101 ARG A N 1
ATOM 805 C CA . ARG A 1 101 ? -13.667 -2.538 5.516 1.00 95.25 101 ARG A CA 1
ATOM 806 C C . ARG A 1 101 ? -12.686 -3.186 4.535 1.00 95.25 101 ARG A C 1
ATOM 808 O O . ARG A 1 101 ? -12.345 -2.571 3.529 1.00 95.25 101 ARG A O 1
ATOM 815 N N . LEU A 1 102 ? -12.287 -4.433 4.785 1.00 96.12 102 LEU A N 1
ATOM 816 C CA . LEU A 1 102 ? -11.437 -5.212 3.884 1.00 96.12 102 LEU A CA 1
ATOM 817 C C . LEU A 1 102 ? -12.096 -5.411 2.518 1.00 96.12 102 LEU A C 1
ATOM 819 O O . LEU A 1 102 ? -11.435 -5.227 1.498 1.00 96.12 102 LEU A O 1
ATOM 823 N N . LEU A 1 103 ? -13.387 -5.746 2.483 1.00 96.94 103 LEU A N 1
ATOM 824 C CA . LEU A 1 103 ? -14.135 -5.923 1.240 1.00 96.94 103 LEU A CA 1
ATOM 825 C C . LEU A 1 103 ? -14.202 -4.611 0.454 1.00 96.94 103 LEU A C 1
ATOM 827 O O . LEU A 1 103 ? -13.934 -4.617 -0.744 1.00 96.94 103 LEU A O 1
ATOM 831 N N . ALA A 1 104 ? -14.470 -3.485 1.121 1.00 97.06 104 ALA A N 1
ATOM 832 C CA . ALA A 1 104 ? -14.485 -2.171 0.481 1.00 97.06 104 ALA A CA 1
ATOM 833 C C . ALA A 1 104 ? -13.125 -1.814 -0.147 1.00 97.06 104 ALA A C 1
ATOM 835 O O . ALA A 1 104 ? -13.065 -1.445 -1.318 1.00 97.06 104 ALA A O 1
ATOM 836 N N . ILE A 1 105 ? -12.024 -1.986 0.592 1.00 97.12 105 ILE A N 1
ATOM 837 C CA . ILE A 1 105 ? -10.672 -1.699 0.082 1.00 97.12 105 ILE A CA 1
ATOM 838 C C . ILE A 1 105 ? -10.278 -2.680 -1.032 1.00 97.12 105 ILE A C 1
ATOM 840 O O . ILE A 1 105 ? -9.712 -2.266 -2.043 1.00 97.12 105 ILE A O 1
ATOM 844 N N . THR A 1 106 ? -10.636 -3.958 -0.901 1.00 96.94 106 THR A N 1
ATOM 845 C CA . THR A 1 106 ? -10.424 -4.967 -1.950 1.00 96.94 106 THR A CA 1
ATOM 846 C C . THR A 1 106 ? -11.201 -4.617 -3.219 1.00 96.94 106 THR A C 1
ATOM 848 O O . THR A 1 106 ? -10.660 -4.728 -4.314 1.00 96.94 106 THR A O 1
ATOM 851 N N . ALA A 1 107 ? -12.445 -4.147 -3.101 1.00 97.31 107 ALA A N 1
ATOM 852 C CA . ALA A 1 107 ? -13.248 -3.732 -4.247 1.00 97.31 107 ALA A CA 1
ATOM 853 C C . ALA A 1 107 ? -12.615 -2.540 -4.980 1.00 97.31 107 ALA A C 1
ATOM 855 O O . ALA A 1 107 ? -12.534 -2.557 -6.207 1.00 97.31 107 ALA A O 1
ATOM 856 N N . VAL A 1 108 ? -12.103 -1.545 -4.246 1.00 96.88 108 VAL A N 1
ATOM 857 C CA . VAL A 1 108 ? -11.363 -0.414 -4.833 1.00 96.88 108 VAL A CA 1
ATOM 858 C C . VAL A 1 108 ? -10.094 -0.898 -5.536 1.00 96.88 108 VAL A C 1
ATOM 860 O O . VAL A 1 108 ? -9.840 -0.507 -6.673 1.00 96.88 108 VAL A O 1
ATOM 863 N N . TYR A 1 109 ? -9.325 -1.786 -4.905 1.00 96.50 109 TYR A N 1
ATOM 864 C CA . TYR A 1 109 ? -8.131 -2.381 -5.504 1.00 96.50 109 TYR A CA 1
ATOM 865 C C . TYR A 1 109 ? -8.436 -3.102 -6.827 1.00 96.50 109 TYR A C 1
ATOM 867 O O . TYR A 1 109 ? -7.792 -2.837 -7.844 1.00 96.50 109 TYR A O 1
ATOM 875 N N . LEU A 1 110 ? -9.462 -3.959 -6.835 1.00 96.12 110 LEU A N 1
ATOM 876 C CA . LEU A 1 110 ? -9.895 -4.682 -8.030 1.00 96.12 110 LEU A CA 1
ATOM 877 C C . LEU A 1 110 ? -10.421 -3.734 -9.116 1.00 96.12 110 LEU A C 1
ATOM 879 O O . LEU A 1 110 ? -10.138 -3.930 -10.295 1.00 96.12 110 LEU A O 1
ATOM 883 N N . ALA A 1 111 ? -11.149 -2.681 -8.744 1.00 95.88 111 ALA A N 1
ATOM 884 C CA . ALA A 1 111 ? -11.601 -1.678 -9.700 1.00 95.88 111 ALA A CA 1
ATOM 885 C C . ALA A 1 111 ? -10.412 -0.972 -10.369 1.00 95.88 111 ALA A C 1
ATOM 887 O O . ALA A 1 111 ? -10.365 -0.887 -11.595 1.00 95.88 111 ALA A O 1
ATOM 888 N N . LEU A 1 112 ? -9.420 -0.530 -9.588 1.00 93.94 112 LEU A N 1
ATOM 889 C CA . LEU A 1 112 ? -8.234 0.140 -10.124 1.00 93.94 112 LEU A CA 1
ATOM 890 C C . LEU A 1 112 ? -7.427 -0.774 -11.054 1.00 93.94 112 LEU A C 1
ATOM 892 O O . LEU A 1 112 ? -7.057 -0.348 -12.148 1.00 93.94 112 LEU A O 1
ATOM 896 N N . ILE A 1 113 ? -7.192 -2.033 -10.666 1.00 92.81 113 ILE A N 1
ATOM 897 C CA . ILE A 1 113 ? -6.411 -2.960 -11.496 1.00 92.81 113 ILE A CA 1
ATOM 898 C C . ILE A 1 113 ? -7.159 -3.365 -12.774 1.00 92.81 113 ILE A C 1
ATOM 900 O O . ILE A 1 113 ? -6.527 -3.558 -13.814 1.00 92.81 113 ILE A O 1
ATOM 904 N N . MET A 1 114 ? -8.495 -3.448 -12.735 1.00 93.00 114 MET A N 1
ATOM 905 C CA . MET A 1 114 ? -9.305 -3.679 -13.933 1.00 93.00 114 MET A CA 1
ATOM 906 C C . MET A 1 114 ? -9.269 -2.476 -14.876 1.00 93.00 114 MET A C 1
ATOM 908 O O . MET A 1 114 ? -9.041 -2.656 -16.071 1.00 93.00 114 MET A O 1
ATOM 912 N N . ILE A 1 115 ? -9.429 -1.255 -14.355 1.00 93.06 115 ILE A N 1
ATOM 913 C CA . ILE A 1 115 ? -9.338 -0.024 -15.154 1.00 93.06 115 ILE A CA 1
ATOM 914 C C . ILE A 1 115 ? -7.963 0.068 -15.825 1.00 93.06 115 ILE A C 1
ATOM 916 O O . ILE A 1 115 ? -7.886 0.283 -17.035 1.00 93.06 115 ILE A O 1
ATOM 920 N N . ALA A 1 116 ? -6.885 -0.159 -15.070 1.00 89.12 116 ALA A N 1
ATOM 921 C CA . ALA A 1 116 ? -5.525 -0.130 -15.599 1.00 89.12 116 ALA A CA 1
ATOM 922 C C . ALA A 1 116 ? -5.304 -1.205 -16.679 1.00 89.12 116 ALA A C 1
ATOM 924 O O . ALA A 1 116 ? -4.736 -0.917 -17.733 1.00 89.12 116 ALA A O 1
ATOM 925 N N . SER A 1 117 ? -5.809 -2.423 -16.456 1.00 89.81 117 SER A N 1
ATOM 926 C CA . SER A 1 117 ? -5.708 -3.528 -17.415 1.00 89.81 117 SER A CA 1
ATOM 927 C C . SER A 1 117 ? -6.424 -3.227 -18.736 1.00 89.81 117 SER A C 1
ATOM 929 O O . SER A 1 117 ? -5.841 -3.419 -19.806 1.00 89.81 117 SER A O 1
ATOM 931 N N . VAL A 1 118 ? -7.642 -2.674 -18.682 1.00 90.75 118 VAL A N 1
ATOM 932 C CA . VAL A 1 118 ? -8.419 -2.296 -19.876 1.00 90.75 118 VAL A CA 1
ATOM 933 C C . VAL A 1 118 ? -7.764 -1.132 -20.621 1.00 90.75 118 VAL A C 1
ATOM 935 O O . VAL A 1 118 ? -7.640 -1.185 -21.846 1.00 90.75 118 VAL A O 1
ATOM 938 N N . TRP A 1 119 ? -7.305 -0.103 -19.903 1.00 90.88 119 TRP A N 1
ATOM 939 C CA . TRP A 1 119 ? -6.703 1.089 -20.507 1.00 90.88 119 TRP A CA 1
ATOM 940 C C . TRP A 1 119 ? -5.378 0.771 -21.211 1.00 90.88 119 TRP A C 1
ATOM 942 O O . TRP A 1 119 ? -5.156 1.183 -22.350 1.00 90.88 119 TRP A O 1
ATOM 952 N N . ILE A 1 120 ? -4.502 0.007 -20.554 1.00 88.12 120 ILE A N 1
ATOM 953 C CA . ILE A 1 120 ? -3.162 -0.341 -21.057 1.00 88.12 120 ILE A CA 1
ATOM 954 C C . ILE A 1 120 ? -3.218 -1.571 -21.992 1.00 88.12 120 ILE A C 1
ATOM 956 O O . ILE A 1 120 ? -2.269 -1.857 -22.727 1.00 88.12 120 ILE A O 1
ATOM 960 N N . LYS A 1 121 ? -4.357 -2.280 -22.032 1.00 90.12 121 LYS A N 1
ATOM 961 C CA . LYS A 1 121 ? -4.564 -3.538 -22.772 1.00 90.12 121 LYS A CA 1
ATOM 962 C C . LYS A 1 121 ? -3.543 -4.600 -22.355 1.00 90.12 121 LYS A C 1
ATOM 964 O O . LYS A 1 121 ? -2.822 -5.146 -23.202 1.00 90.12 121 LYS A O 1
ATOM 969 N N . ILE A 1 122 ? -3.446 -4.830 -21.045 1.00 87.81 122 ILE A N 1
ATOM 970 C CA . ILE A 1 122 ? -2.522 -5.796 -20.438 1.00 87.81 122 ILE A CA 1
ATOM 971 C C . ILE A 1 122 ? -3.067 -7.213 -20.681 1.00 87.81 122 ILE A C 1
ATOM 973 O O . ILE A 1 122 ? -4.245 -7.459 -20.420 1.00 87.81 122 ILE A O 1
ATOM 977 N N . PRO A 1 123 ? -2.256 -8.151 -21.205 1.00 88.56 123 PRO A N 1
ATOM 978 C CA . PRO A 1 123 ? -2.684 -9.537 -21.344 1.00 88.56 123 PRO A CA 1
ATOM 979 C C . PRO A 1 123 ? -2.896 -10.178 -19.965 1.00 88.56 123 PRO A C 1
ATOM 981 O O . PRO A 1 123 ? -2.117 -9.955 -19.041 1.00 88.56 123 PRO A O 1
ATOM 984 N N . LEU A 1 124 ? -3.941 -10.998 -19.838 1.00 88.38 124 LEU A N 1
ATOM 985 C CA . LEU A 1 124 ? -4.229 -11.767 -18.623 1.00 88.38 124 LEU A CA 1
ATOM 986 C C . LEU A 1 124 ? -3.324 -13.008 -18.552 1.00 88.38 124 LEU A C 1
ATOM 988 O O . LEU A 1 124 ? -3.777 -14.133 -18.749 1.00 88.38 124 LEU A O 1
ATOM 992 N N . ASP A 1 125 ? -2.032 -12.790 -18.330 1.00 91.50 125 ASP A N 1
ATOM 993 C CA . ASP A 1 125 ? -1.034 -13.847 -18.182 1.00 91.50 125 ASP A CA 1
ATOM 994 C C . ASP A 1 125 ? -0.775 -14.207 -16.704 1.00 91.50 125 ASP A C 1
ATOM 996 O O . ASP A 1 125 ? -1.337 -13.625 -15.770 1.00 91.50 125 ASP A O 1
ATOM 1000 N N . SER A 1 126 ? 0.089 -15.200 -16.476 1.00 91.19 126 SER A N 1
ATOM 1001 C CA . SER A 1 126 ? 0.480 -15.618 -15.125 1.00 91.19 126 SER A CA 1
ATOM 1002 C C . SER A 1 126 ? 1.161 -14.501 -14.331 1.00 91.19 126 SER A C 1
ATOM 1004 O O . SER A 1 126 ? 1.039 -14.470 -13.108 1.00 91.19 126 SER A O 1
ATOM 1006 N N . TYR A 1 127 ? 1.861 -13.583 -15.002 1.00 89.75 127 TYR A N 1
ATOM 1007 C CA . TYR A 1 127 ? 2.570 -12.481 -14.353 1.00 89.75 127 TYR A CA 1
ATOM 1008 C C . TYR A 1 127 ? 1.604 -11.406 -13.854 1.00 89.75 127 TYR A C 1
ATOM 1010 O O . TYR A 1 127 ? 1.751 -10.934 -12.728 1.00 89.75 127 TYR A O 1
ATOM 1018 N N . TYR A 1 128 ? 0.579 -11.068 -14.639 1.00 91.06 128 TYR A N 1
ATOM 1019 C CA . TYR A 1 128 ? -0.503 -10.182 -14.227 1.00 91.06 128 TYR A CA 1
ATOM 1020 C C . TYR A 1 128 ? -1.244 -10.742 -13.012 1.00 91.06 128 TYR A C 1
ATOM 1022 O O . TYR A 1 128 ? -1.457 -10.024 -12.034 1.00 91.06 128 TYR A O 1
ATOM 1030 N N . ILE A 1 129 ? -1.585 -12.036 -13.035 1.00 92.81 129 ILE A N 1
ATOM 1031 C CA . ILE A 1 129 ? -2.254 -12.695 -11.905 1.00 92.81 129 ILE A CA 1
ATOM 1032 C C . ILE A 1 129 ? -1.348 -12.692 -10.671 1.00 92.81 129 ILE A C 1
ATOM 1034 O O . ILE A 1 129 ? -1.806 -12.340 -9.587 1.00 92.81 129 ILE A O 1
ATOM 1038 N N . ALA A 1 130 ? -0.065 -13.032 -10.821 1.00 94.00 130 ALA A N 1
ATOM 1039 C CA . ALA A 1 130 ? 0.889 -12.998 -9.716 1.00 94.00 130 ALA A CA 1
ATOM 1040 C C . ALA A 1 130 ? 1.004 -11.591 -9.112 1.00 94.00 130 ALA A C 1
ATOM 1042 O O . ALA A 1 130 ? 0.926 -11.442 -7.896 1.00 94.00 130 ALA A O 1
ATOM 1043 N N . PHE A 1 131 ? 1.105 -10.551 -9.945 1.00 92.25 131 PHE A N 1
ATOM 1044 C CA . PHE A 1 131 ? 1.137 -9.160 -9.495 1.00 92.25 131 PHE A CA 1
ATOM 1045 C C . PHE A 1 131 ? -0.142 -8.770 -8.736 1.00 92.25 131 PHE A C 1
ATOM 1047 O O . PHE A 1 131 ? -0.065 -8.195 -7.647 1.00 92.25 131 PHE A O 1
ATOM 1054 N N . ALA A 1 132 ? -1.314 -9.135 -9.267 1.00 94.19 132 ALA A N 1
ATOM 1055 C CA . ALA A 1 132 ? -2.605 -8.876 -8.635 1.00 94.19 132 ALA A CA 1
ATOM 1056 C C . ALA A 1 132 ? -2.739 -9.577 -7.269 1.00 94.19 132 ALA A C 1
ATOM 1058 O O . ALA A 1 132 ? -3.190 -8.992 -6.284 1.00 94.19 132 ALA A O 1
ATOM 1059 N N . VAL A 1 133 ? -2.310 -10.837 -7.185 1.00 96.38 133 VAL A N 1
ATOM 1060 C CA . VAL A 1 133 ? -2.345 -11.615 -5.941 1.00 96.38 133 VAL A CA 1
ATOM 1061 C C . VAL A 1 133 ? -1.355 -11.057 -4.920 1.00 96.38 133 VAL A C 1
ATOM 1063 O O . VAL A 1 133 ? -1.724 -10.892 -3.760 1.00 96.38 133 VAL A O 1
ATOM 1066 N N . CYS A 1 134 ? -0.133 -10.706 -5.327 1.00 95.81 134 CYS A N 1
ATOM 1067 C CA . CYS A 1 134 ? 0.858 -10.097 -4.439 1.00 95.81 134 CYS A CA 1
ATOM 1068 C C . CYS A 1 134 ? 0.360 -8.770 -3.849 1.00 95.81 134 CYS A C 1
ATOM 1070 O O . CYS A 1 134 ? 0.460 -8.564 -2.640 1.00 95.81 134 CYS A O 1
ATOM 1072 N N . GLY A 1 135 ? -0.229 -7.894 -4.672 1.00 95.00 135 GLY A N 1
ATOM 1073 C CA . GLY A 1 135 ? -0.816 -6.640 -4.193 1.00 95.00 135 GLY A CA 1
ATOM 1074 C C . GLY A 1 135 ? -1.978 -6.866 -3.221 1.00 95.00 135 GLY A C 1
ATOM 1075 O O . GLY A 1 135 ? -2.072 -6.199 -2.191 1.00 95.00 135 GLY A O 1
ATOM 1076 N N . TRP A 1 136 ?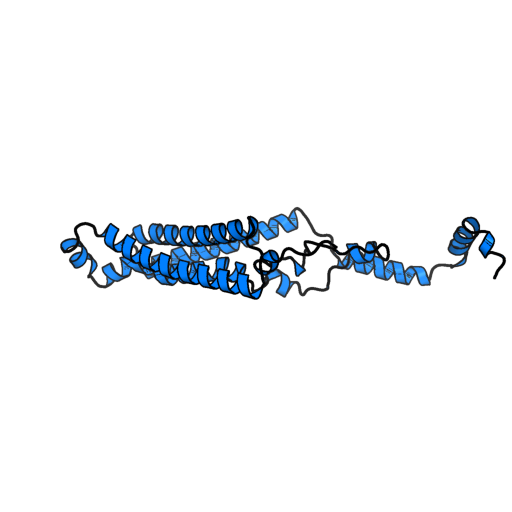 -2.828 -7.859 -3.487 1.00 96.81 136 TRP A N 1
ATOM 1077 C CA . TRP A 1 136 ? -3.914 -8.219 -2.578 1.00 96.81 136 TRP A CA 1
ATOM 1078 C C . TRP A 1 136 ? -3.420 -8.814 -1.247 1.00 96.81 136 TRP A C 1
ATOM 1080 O O . TRP A 1 136 ? -3.911 -8.436 -0.182 1.00 96.81 136 TRP A O 1
ATOM 1090 N N . LEU A 1 137 ? -2.408 -9.687 -1.275 1.00 97.44 137 LEU A N 1
ATOM 1091 C CA . LEU A 1 137 ? -1.767 -10.225 -0.069 1.00 97.44 137 LEU A CA 1
ATOM 1092 C C . LEU A 1 137 ? -1.125 -9.119 0.775 1.00 97.44 137 LEU A C 1
ATOM 1094 O O . LEU A 1 137 ? -1.189 -9.170 2.002 1.00 97.44 137 LEU A O 1
ATOM 1098 N N . TYR A 1 138 ? -0.560 -8.096 0.135 1.00 95.81 138 TYR A N 1
ATOM 1099 C CA . TYR A 1 138 ? -0.023 -6.926 0.825 1.00 95.81 138 TYR A CA 1
ATOM 1100 C C . TYR A 1 138 ? -1.113 -6.136 1.568 1.00 95.81 138 TYR A C 1
ATOM 1102 O O . TYR A 1 138 ? -0.939 -5.776 2.733 1.00 95.81 138 TYR A O 1
ATOM 1110 N N . ILE A 1 139 ? -2.281 -5.934 0.946 1.00 96.44 139 ILE A N 1
ATOM 1111 C CA . ILE A 1 139 ? -3.451 -5.330 1.609 1.00 96.44 139 ILE A CA 1
ATOM 1112 C C . ILE A 1 139 ? -3.886 -6.183 2.809 1.00 96.44 139 ILE A C 1
ATOM 1114 O O . ILE A 1 139 ? -4.096 -5.649 3.901 1.00 96.44 139 ILE A O 1
ATOM 1118 N N . LEU A 1 140 ? -3.986 -7.506 2.641 1.00 97.06 140 LEU A N 1
ATOM 1119 C CA . LEU A 1 140 ? -4.336 -8.419 3.734 1.00 97.06 140 LEU A CA 1
ATOM 1120 C C . LEU A 1 140 ? -3.347 -8.355 4.896 1.00 97.06 140 LEU A C 1
ATOM 1122 O O . LEU A 1 140 ? -3.770 -8.340 6.052 1.00 97.06 140 LEU A O 1
ATOM 1126 N N . PHE A 1 141 ? -2.051 -8.295 4.598 1.00 97.06 141 PHE A N 1
ATOM 1127 C CA . PHE A 1 141 ? -1.004 -8.139 5.599 1.00 97.06 141 PHE A CA 1
ATOM 1128 C C . PHE A 1 141 ? -1.241 -6.890 6.458 1.00 97.06 141 PHE A C 1
ATOM 1130 O O . PHE A 1 141 ? -1.236 -6.984 7.684 1.00 97.06 141 PHE A O 1
ATOM 1137 N N . TRP A 1 142 ? -1.544 -5.745 5.843 1.00 96.94 142 TRP A N 1
ATOM 1138 C CA . TRP A 1 142 ? -1.826 -4.506 6.575 1.00 96.94 142 TRP A CA 1
ATOM 1139 C C . TRP A 1 142 ? -3.089 -4.577 7.430 1.00 96.94 142 TRP A C 1
ATOM 1141 O O . TRP A 1 142 ? -3.098 -4.079 8.558 1.00 96.94 142 TRP A O 1
ATOM 1151 N N . PHE A 1 143 ? -4.141 -5.230 6.939 1.00 96.25 143 PHE A N 1
ATOM 1152 C CA . PHE A 1 143 ? -5.339 -5.486 7.738 1.00 96.25 143 PHE A CA 1
ATOM 1153 C C . PHE A 1 143 ? -5.049 -6.392 8.939 1.00 96.25 143 PHE A C 1
ATOM 1155 O O . PHE A 1 143 ? -5.504 -6.099 10.048 1.00 96.25 143 PHE A O 1
ATOM 1162 N N . ALA A 1 144 ? -4.267 -7.456 8.748 1.00 96.00 144 ALA A N 1
ATOM 1163 C CA . ALA A 1 144 ? -3.840 -8.344 9.825 1.00 96.00 144 ALA A CA 1
ATOM 1164 C C . ALA A 1 144 ? -2.985 -7.598 10.860 1.00 96.00 144 ALA A C 1
ATOM 1166 O O . ALA A 1 144 ? -3.201 -7.744 12.064 1.00 96.00 144 ALA A O 1
ATOM 1167 N N . LEU A 1 145 ? -2.078 -6.734 10.402 1.00 95.94 145 LEU A N 1
ATOM 1168 C CA . LEU A 1 145 ? -1.238 -5.901 11.255 1.00 95.94 145 LEU A CA 1
ATOM 1169 C C . LEU A 1 145 ? -2.078 -4.909 12.067 1.00 95.94 145 LEU A C 1
ATOM 1171 O O . LEU A 1 145 ? -1.933 -4.840 13.286 1.00 95.94 145 LEU A O 1
ATOM 1175 N N . CYS A 1 146 ? -3.028 -4.213 11.436 1.00 95.19 146 CYS A N 1
ATOM 1176 C CA . CYS A 1 146 ? -3.977 -3.352 12.144 1.00 95.19 146 CYS A CA 1
ATOM 1177 C C . CYS A 1 146 ? -4.752 -4.142 13.201 1.00 95.19 146 CYS A C 1
ATOM 1179 O O . CYS A 1 146 ? -4.817 -3.737 14.362 1.00 95.19 146 CYS A O 1
ATOM 1181 N N . ARG A 1 147 ? -5.303 -5.303 12.828 1.00 93.44 147 ARG A N 1
ATOM 1182 C CA . ARG A 1 147 ? -6.047 -6.175 13.741 1.00 93.44 147 ARG A CA 1
ATOM 1183 C C . ARG A 1 147 ? -5.205 -6.615 14.937 1.00 93.44 147 ARG A C 1
ATOM 1185 O O . ARG A 1 147 ? -5.741 -6.686 16.047 1.00 93.44 147 ARG A O 1
ATOM 1192 N N . TRP A 1 148 ? -3.922 -6.892 14.721 1.00 94.19 148 TRP A N 1
ATOM 1193 C CA . TRP A 1 148 ? -2.981 -7.250 15.773 1.00 94.19 148 TRP A CA 1
ATOM 1194 C C . TRP A 1 148 ? -2.701 -6.071 16.708 1.00 94.19 148 TRP A C 1
ATOM 1196 O O . TRP A 1 148 ? -2.896 -6.207 17.913 1.00 94.19 148 TRP A O 1
ATOM 1206 N N . ILE A 1 149 ? -2.348 -4.893 16.187 1.00 93.62 149 ILE A N 1
ATOM 1207 C CA . ILE A 1 149 ? -2.067 -3.710 17.018 1.00 93.62 149 ILE A CA 1
ATOM 1208 C C . ILE A 1 149 ? -3.292 -3.292 17.841 1.00 93.62 149 ILE A C 1
ATOM 1210 O O . ILE A 1 149 ? -3.200 -3.087 19.050 1.00 93.62 149 ILE A O 1
ATOM 1214 N N . ILE A 1 150 ? -4.469 -3.242 17.220 1.00 92.12 150 ILE A N 1
ATOM 1215 C CA . ILE A 1 150 ? -5.702 -2.807 17.889 1.00 92.12 150 ILE A CA 1
ATOM 1216 C C . ILE A 1 150 ? -6.144 -3.824 18.958 1.00 92.12 150 ILE A C 1
ATOM 1218 O O . ILE A 1 150 ? -6.798 -3.452 19.934 1.00 92.12 150 ILE A O 1
ATOM 1222 N N . SER A 1 151 ? -5.744 -5.098 18.841 1.00 89.81 151 SER A N 1
ATOM 1223 C CA . SER A 1 151 ? -6.051 -6.129 19.845 1.00 89.81 151 SER A CA 1
ATOM 1224 C C . SER A 1 151 ? -5.463 -5.838 21.231 1.00 89.81 151 SER A C 1
ATOM 1226 O O . SER A 1 151 ? -6.003 -6.318 22.228 1.00 89.81 151 SER A O 1
ATOM 1228 N N . PHE A 1 152 ? -4.422 -5.002 21.315 1.00 87.88 152 PHE A N 1
ATOM 1229 C CA . PHE A 1 152 ? -3.827 -4.566 22.580 1.00 87.88 152 PHE A CA 1
ATOM 1230 C C . PHE A 1 152 ? -4.646 -3.497 23.319 1.00 87.88 152 PHE A C 1
ATOM 1232 O O . PHE A 1 152 ? -4.252 -3.113 24.422 1.00 87.88 152 PHE A O 1
ATOM 1239 N N . ARG A 1 153 ? -5.767 -3.029 22.742 1.00 84.62 153 ARG A N 1
ATOM 1240 C CA . ARG A 1 153 ? -6.737 -2.113 23.378 1.00 84.62 153 ARG A CA 1
ATOM 1241 C C . ARG A 1 153 ? -6.073 -0.864 23.975 1.00 84.62 153 ARG A C 1
ATOM 1243 O O . ARG A 1 153 ? -6.324 -0.477 25.112 1.00 84.62 153 ARG A O 1
ATOM 1250 N N . LYS A 1 154 ? -5.138 -0.279 23.222 1.00 87.88 154 LYS A N 1
ATOM 1251 C CA . LYS A 1 154 ? -4.501 1.003 23.555 1.00 87.88 154 LYS A CA 1
ATOM 1252 C C . LYS A 1 154 ? -5.346 2.162 23.027 1.00 87.88 154 LYS A C 1
ATOM 1254 O O . LYS A 1 154 ? -6.252 1.952 22.222 1.00 87.88 154 LYS A O 1
ATOM 1259 N N . LEU A 1 155 ? -5.018 3.377 23.467 1.00 88.88 155 LEU A N 1
ATOM 1260 C CA . LEU A 1 155 ? -5.675 4.611 23.027 1.00 88.88 155 LEU A CA 1
ATOM 1261 C C . LEU A 1 155 ? -5.613 4.761 21.504 1.00 88.88 155 LEU A C 1
ATOM 1263 O O . LEU A 1 155 ? -4.624 4.378 20.871 1.00 88.88 155 LEU A O 1
ATOM 1267 N N . SER A 1 156 ? -6.626 5.411 20.936 1.00 89.50 156 SER A N 1
ATOM 1268 C CA . SER A 1 156 ? -6.739 5.643 19.494 1.00 89.50 156 SER A CA 1
ATOM 1269 C C . SER A 1 156 ? -5.481 6.301 18.909 1.00 89.50 156 SER A C 1
ATOM 1271 O O . SER A 1 156 ? -4.885 5.807 17.950 1.00 89.50 156 SER A O 1
ATOM 1273 N N . ALA A 1 157 ? -4.989 7.355 19.570 1.00 91.00 157 ALA A N 1
ATOM 1274 C CA . ALA A 1 157 ? -3.776 8.064 19.165 1.00 91.00 157 ALA A CA 1
ATOM 1275 C C . ALA A 1 157 ? -2.514 7.179 19.197 1.00 91.00 157 ALA A C 1
ATOM 1277 O O . ALA A 1 157 ? -1.655 7.301 18.326 1.00 91.00 157 ALA A O 1
ATOM 1278 N N . GLN A 1 158 ? -2.403 6.265 20.168 1.00 91.62 158 GLN A N 1
ATOM 1279 C CA . GLN A 1 158 ? -1.252 5.361 20.276 1.00 91.62 158 GLN A CA 1
ATOM 1280 C C . GLN A 1 158 ? -1.252 4.316 19.157 1.00 91.62 158 GLN A C 1
ATOM 1282 O O . GLN A 1 158 ? -0.205 4.072 18.561 1.00 91.62 158 GLN A O 1
ATOM 1287 N N . ASN A 1 159 ? -2.415 3.742 18.834 1.00 93.25 159 ASN A N 1
ATOM 1288 C CA . ASN A 1 159 ? -2.546 2.786 17.731 1.00 93.25 159 ASN A CA 1
ATOM 1289 C C . ASN A 1 159 ? -2.153 3.427 16.396 1.00 93.25 159 ASN A C 1
ATOM 1291 O O . ASN A 1 159 ? -1.375 2.841 15.647 1.00 93.25 159 ASN A O 1
ATOM 1295 N N . ALA A 1 160 ? -2.649 4.641 16.124 1.00 92.12 160 ALA A N 1
ATOM 1296 C CA . ALA A 1 160 ? -2.291 5.387 14.920 1.00 92.12 160 ALA A CA 1
ATOM 1297 C C . ALA A 1 160 ? -0.779 5.617 14.833 1.00 92.12 160 ALA A C 1
ATOM 1299 O O . ALA A 1 160 ? -0.171 5.317 13.812 1.00 92.12 160 ALA A O 1
ATOM 1300 N N . LEU A 1 161 ? -0.163 6.092 15.919 1.00 95.50 161 LEU A N 1
ATOM 1301 C CA . LEU A 1 161 ? 1.264 6.398 15.955 1.00 95.50 161 LEU A CA 1
ATOM 1302 C C . LEU A 1 161 ? 2.114 5.140 15.714 1.00 95.50 161 LEU A C 1
ATOM 1304 O O . LEU A 1 161 ? 3.001 5.159 14.865 1.00 95.50 161 LEU A O 1
ATOM 1308 N N . ILE A 1 162 ? 1.808 4.025 16.387 1.00 95.19 162 ILE A N 1
ATOM 1309 C CA . ILE A 1 162 ? 2.522 2.752 16.191 1.00 95.19 162 ILE A CA 1
ATOM 1310 C C . ILE A 1 162 ? 2.402 2.276 14.739 1.00 95.19 162 ILE A C 1
ATOM 1312 O O . ILE A 1 162 ? 3.407 1.916 14.130 1.00 95.19 162 ILE A O 1
ATOM 1316 N N . LEU A 1 163 ? 1.195 2.301 14.169 1.00 95.06 163 LEU A N 1
ATOM 1317 C CA . LEU A 1 163 ? 0.963 1.883 12.785 1.00 95.06 163 LEU A CA 1
ATOM 1318 C C . LEU A 1 163 ? 1.698 2.776 11.777 1.00 95.06 163 LEU A C 1
ATOM 1320 O O . LEU A 1 163 ? 2.268 2.262 10.817 1.00 95.06 163 LEU A O 1
ATOM 1324 N N . LEU A 1 164 ? 1.738 4.088 12.017 1.00 95.50 164 LEU A N 1
ATOM 1325 C CA . LEU A 1 164 ? 2.476 5.037 11.182 1.00 95.50 164 LEU A CA 1
ATOM 1326 C C . LEU A 1 164 ? 3.993 4.843 11.280 1.00 95.50 164 LEU A C 1
ATOM 1328 O O . LEU A 1 164 ? 4.670 4.920 10.259 1.00 95.50 164 LEU A O 1
ATOM 1332 N N . ILE A 1 165 ? 4.530 4.539 12.467 1.00 96.44 165 ILE A N 1
ATOM 1333 C CA . ILE A 1 165 ? 5.951 4.188 12.620 1.00 96.44 165 ILE A CA 1
ATOM 1334 C C . ILE A 1 165 ? 6.262 2.909 11.846 1.00 96.44 165 ILE A C 1
ATOM 1336 O O . ILE A 1 165 ? 7.235 2.876 11.101 1.00 96.44 165 ILE A O 1
ATOM 1340 N N . ILE A 1 166 ? 5.441 1.865 11.989 1.00 95.75 166 ILE A N 1
ATOM 1341 C CA . ILE A 1 166 ? 5.641 0.598 11.273 1.00 95.75 166 ILE A CA 1
ATOM 1342 C C . ILE A 1 166 ? 5.607 0.827 9.759 1.00 95.75 166 ILE A C 1
ATOM 1344 O O . ILE A 1 166 ? 6.451 0.298 9.037 1.00 95.75 166 ILE A O 1
ATOM 1348 N N . TRP A 1 167 ? 4.665 1.636 9.275 1.00 95.00 167 TRP A N 1
ATOM 1349 C CA . TRP A 1 167 ? 4.589 2.032 7.870 1.00 95.00 167 TRP A CA 1
ATOM 1350 C C . TRP A 1 167 ? 5.846 2.762 7.404 1.00 95.00 167 TRP A C 1
ATOM 1352 O O . TRP A 1 167 ? 6.446 2.362 6.407 1.00 95.00 167 TRP A O 1
ATOM 1362 N N . TRP A 1 168 ? 6.297 3.762 8.161 1.00 93.50 168 TRP A N 1
ATOM 1363 C CA . TRP A 1 168 ? 7.495 4.523 7.826 1.00 93.50 168 TRP A CA 1
ATOM 1364 C C . TRP A 1 168 ? 8.749 3.640 7.795 1.00 93.50 168 TRP A C 1
ATOM 1366 O O . TRP A 1 168 ? 9.512 3.689 6.834 1.00 93.50 168 TRP A O 1
ATOM 1376 N N . VAL A 1 169 ? 8.923 2.767 8.793 1.00 93.81 169 VAL A N 1
ATOM 1377 C CA . VAL A 1 169 ? 10.029 1.797 8.844 1.00 93.81 169 VAL A CA 1
ATOM 1378 C C . VAL A 1 169 ? 9.973 0.826 7.663 1.00 93.81 169 VAL A C 1
ATOM 1380 O O . VAL A 1 169 ? 11.013 0.498 7.101 1.00 93.81 169 VAL A O 1
ATOM 1383 N N . SER A 1 170 ? 8.777 0.388 7.257 1.00 89.94 170 SER A N 1
ATOM 1384 C CA . SER A 1 170 ? 8.613 -0.525 6.117 1.00 89.94 170 SER A CA 1
ATOM 1385 C C . SER A 1 170 ? 9.098 0.100 4.807 1.00 89.94 170 SER A C 1
ATOM 1387 O O . SER A 1 170 ? 9.740 -0.579 4.009 1.00 89.94 170 SER A O 1
ATOM 1389 N N . ILE A 1 171 ? 8.826 1.393 4.599 1.00 87.38 171 ILE A N 1
ATOM 1390 C CA . ILE A 1 171 ? 9.306 2.143 3.430 1.00 87.38 171 ILE A CA 1
ATOM 1391 C C . ILE A 1 171 ? 10.814 2.355 3.518 1.00 87.38 171 ILE A C 1
ATOM 1393 O O . ILE A 1 171 ? 11.535 2.017 2.584 1.00 87.38 171 ILE A O 1
ATOM 1397 N N . TYR A 1 172 ? 11.293 2.850 4.662 1.00 87.50 172 TYR A N 1
ATOM 1398 C CA . TYR A 1 172 ? 12.712 3.115 4.881 1.00 87.50 172 TYR A CA 1
ATOM 1399 C C . TYR A 1 172 ? 13.576 1.874 4.615 1.00 87.50 172 TYR A C 1
ATOM 1401 O O . TYR A 1 172 ? 14.599 1.951 3.940 1.00 87.50 172 TYR A O 1
ATOM 1409 N N . TYR A 1 173 ? 13.133 0.709 5.094 1.00 86.19 173 TYR A N 1
ATOM 1410 C CA . TYR A 1 173 ? 13.844 -0.549 4.887 1.00 86.19 173 TYR A CA 1
ATOM 1411 C C . TYR A 1 173 ? 13.888 -0.970 3.409 1.00 86.19 173 TYR A C 1
ATOM 1413 O O . TYR A 1 173 ? 14.897 -1.506 2.952 1.00 86.19 173 TYR A O 1
ATOM 1421 N N . SER A 1 174 ? 12.823 -0.705 2.646 1.00 81.06 174 SER A N 1
ATOM 1422 C CA . SER A 1 174 ? 12.799 -0.956 1.199 1.00 81.06 174 SER A CA 1
ATOM 1423 C C . SER A 1 174 ? 13.833 -0.097 0.462 1.00 81.06 174 SER A C 1
ATOM 1425 O O . SER A 1 174 ? 14.568 -0.611 -0.384 1.00 81.06 174 SER A O 1
ATOM 1427 N N . ASP A 1 175 ? 13.933 1.189 0.805 1.00 78.31 175 ASP A N 1
ATOM 1428 C CA . ASP A 1 175 ? 14.911 2.103 0.202 1.00 78.31 175 ASP A CA 1
ATOM 1429 C C . ASP A 1 175 ? 16.352 1.729 0.572 1.00 78.31 175 ASP A C 1
ATOM 1431 O O . ASP A 1 175 ? 17.249 1.755 -0.274 1.00 78.31 175 ASP A O 1
ATOM 1435 N N . GLU A 1 176 ? 16.587 1.320 1.821 1.00 79.62 176 GLU A N 1
ATOM 1436 C CA . GLU A 1 176 ? 17.909 0.893 2.285 1.00 79.62 176 GLU A CA 1
ATOM 1437 C C . GLU A 1 176 ? 18.410 -0.345 1.525 1.00 79.62 176 GLU A C 1
ATOM 1439 O O . GLU A 1 176 ? 19.576 -0.396 1.121 1.00 79.62 176 GLU A O 1
ATOM 1444 N N . GLN A 1 177 ? 17.532 -1.319 1.257 1.00 79.06 177 GLN A N 1
ATOM 1445 C CA . GLN A 1 177 ? 17.878 -2.474 0.423 1.00 79.06 177 GLN A CA 1
ATOM 1446 C C . GLN A 1 177 ? 18.276 -2.051 -0.992 1.00 79.06 177 GLN A C 1
ATOM 1448 O O . GLN A 1 177 ? 19.292 -2.518 -1.514 1.00 79.06 177 GLN A O 1
ATOM 1453 N N . GLN A 1 178 ? 17.516 -1.136 -1.597 1.00 77.56 178 GLN A N 1
ATOM 1454 C CA . GLN A 1 178 ? 17.808 -0.622 -2.933 1.00 77.56 178 GLN A CA 1
ATOM 1455 C C . GLN A 1 178 ? 19.146 0.130 -2.973 1.00 77.56 178 GLN A C 1
ATOM 1457 O O . GLN A 1 178 ? 19.918 -0.006 -3.927 1.00 77.56 178 GLN A O 1
ATOM 1462 N N . TYR A 1 179 ? 19.459 0.903 -1.935 1.00 80.62 179 TYR A N 1
ATOM 1463 C CA . TYR A 1 179 ? 20.756 1.559 -1.784 1.00 80.62 179 TYR A CA 1
ATOM 1464 C C . TYR A 1 179 ? 21.902 0.543 -1.648 1.00 80.62 179 TYR A C 1
ATOM 1466 O O . TYR A 1 179 ? 22.937 0.673 -2.308 1.00 80.62 179 TYR A O 1
ATOM 1474 N N . LEU A 1 180 ? 21.716 -0.507 -0.843 1.00 83.12 180 LEU A N 1
ATOM 1475 C CA . LEU A 1 180 ? 22.726 -1.545 -0.642 1.00 83.12 180 LEU A CA 1
ATOM 1476 C C . LEU A 1 180 ? 23.030 -2.308 -1.939 1.00 83.12 180 LEU A C 1
ATOM 1478 O O . LEU A 1 180 ? 24.197 -2.554 -2.243 1.00 83.12 180 LEU A O 1
ATOM 1482 N N . ILE A 1 181 ? 22.004 -2.631 -2.732 1.00 80.12 181 ILE A N 1
ATOM 1483 C CA . ILE A 1 181 ? 22.163 -3.288 -4.039 1.00 80.12 181 ILE A CA 1
ATOM 1484 C C . ILE A 1 181 ? 23.001 -2.420 -4.980 1.00 80.12 181 ILE A C 1
ATOM 1486 O O . ILE A 1 181 ? 23.944 -2.923 -5.590 1.00 80.12 181 ILE A O 1
ATOM 1490 N N . GLN A 1 182 ? 22.717 -1.118 -5.056 1.00 75.56 182 GLN A N 1
ATOM 1491 C CA . GLN A 1 182 ? 23.478 -0.182 -5.893 1.00 75.56 182 GLN A CA 1
ATOM 1492 C C . GLN A 1 182 ? 24.936 -0.043 -5.443 1.00 75.56 182 GLN A C 1
ATOM 1494 O O . GLN A 1 182 ? 25.826 0.150 -6.267 1.00 75.56 182 GLN A O 1
ATOM 1499 N N . LYS A 1 183 ? 25.201 -0.176 -4.140 1.00 79.81 183 LYS A N 1
ATOM 1500 C CA . LYS A 1 183 ? 26.565 -0.178 -3.603 1.00 79.81 183 LYS A CA 1
ATOM 1501 C C . LYS A 1 183 ? 27.337 -1.451 -3.963 1.00 79.81 183 LYS A C 1
ATOM 1503 O O . LYS A 1 183 ? 28.538 -1.372 -4.209 1.00 79.81 183 LYS A O 1
ATOM 1508 N N . ILE A 1 184 ? 26.676 -2.612 -3.971 1.00 82.81 184 ILE A N 1
ATOM 1509 C CA . ILE A 1 184 ? 27.292 -3.906 -4.320 1.00 82.81 184 ILE A CA 1
ATOM 1510 C C . ILE A 1 184 ? 27.510 -4.019 -5.834 1.00 82.81 184 ILE A C 1
ATOM 1512 O O . ILE A 1 184 ? 28.547 -4.517 -6.268 1.00 82.81 184 ILE A O 1
ATOM 1516 N N . TYR A 1 185 ? 26.558 -3.529 -6.628 1.00 74.94 185 TYR A N 1
ATOM 1517 C CA . TYR A 1 185 ? 26.604 -3.519 -8.088 1.00 74.94 185 TYR A CA 1
ATOM 1518 C C . TYR A 1 185 ? 26.645 -2.076 -8.608 1.00 74.94 185 TYR A C 1
ATOM 1520 O O . TYR A 1 185 ? 25.636 -1.578 -9.113 1.00 74.94 185 TYR A O 1
ATOM 1528 N N . PRO A 1 186 ? 27.795 -1.384 -8.488 1.00 65.62 186 PRO A N 1
ATOM 1529 C CA . PRO A 1 186 ? 27.916 -0.016 -8.957 1.00 65.62 186 PRO A CA 1
ATOM 1530 C C . PRO A 1 186 ? 27.774 0.021 -10.480 1.00 65.62 186 PRO A C 1
ATOM 1532 O O . PRO A 1 186 ? 28.634 -0.464 -11.224 1.00 65.62 186 PRO A O 1
ATOM 1535 N N . VAL A 1 187 ? 26.686 0.628 -10.948 1.00 63.09 187 VAL A N 1
ATOM 1536 C CA . VAL A 1 187 ? 26.547 1.025 -12.350 1.00 63.09 187 VAL A CA 1
ATOM 1537 C C . VAL A 1 187 ? 27.660 2.034 -12.627 1.00 63.09 187 VAL A C 1
ATOM 1539 O O . VAL A 1 187 ? 27.764 3.047 -11.937 1.00 63.09 187 VAL A O 1
ATOM 1542 N N . HIS A 1 188 ? 28.553 1.720 -13.571 1.00 57.47 188 HIS A N 1
ATOM 1543 C CA . HIS A 1 188 ? 29.671 2.603 -13.896 1.00 57.47 188 HIS A CA 1
ATOM 1544 C C . HIS A 1 188 ? 29.140 3.971 -14.324 1.00 57.47 188 HIS A C 1
ATOM 1546 O O . HIS A 1 188 ? 28.227 4.066 -15.141 1.00 57.47 188 HIS A O 1
ATOM 1552 N N . GLU A 1 189 ? 29.718 5.013 -13.732 1.00 57.38 189 GLU A N 1
ATOM 1553 C CA . GLU A 1 189 ? 29.341 6.409 -13.910 1.00 57.38 189 GLU A CA 1
ATOM 1554 C C . GLU A 1 189 ? 29.390 6.776 -15.402 1.00 57.38 189 GLU A C 1
ATOM 1556 O O . GLU A 1 189 ? 30.463 6.982 -15.976 1.00 57.38 189 GLU A O 1
ATOM 1561 N N . SER A 1 190 ? 28.214 6.837 -16.033 1.00 60.12 190 SER A N 1
ATOM 1562 C CA . SER A 1 190 ? 28.040 7.145 -17.457 1.00 60.12 190 SER A CA 1
ATOM 1563 C C . SER A 1 190 ? 28.734 8.447 -17.847 1.00 60.12 190 SER A C 1
ATOM 1565 O O . SER A 1 190 ? 29.247 8.558 -18.953 1.00 60.12 190 SER A O 1
ATOM 1567 N N . LEU A 1 191 ? 28.848 9.400 -16.917 1.00 60.16 191 LEU A N 1
ATOM 1568 C CA . LEU A 1 191 ? 29.541 10.664 -17.138 1.00 60.16 191 LEU A CA 1
ATOM 1569 C C . LEU A 1 191 ? 31.023 10.478 -17.489 1.00 60.16 191 LEU A C 1
ATOM 1571 O O . LEU A 1 191 ? 31.487 11.114 -18.429 1.00 60.16 191 LEU A O 1
ATOM 1575 N N . LYS A 1 192 ? 31.762 9.603 -16.794 1.00 63.81 192 LYS A N 1
ATOM 1576 C CA . LYS A 1 192 ? 33.186 9.369 -17.096 1.00 63.81 192 LYS A CA 1
ATOM 1577 C C . LYS A 1 192 ? 33.364 8.707 -18.451 1.00 63.81 192 LYS A C 1
ATOM 1579 O O . LYS A 1 192 ? 34.207 9.148 -19.219 1.00 63.81 192 LYS A O 1
ATOM 1584 N N . ALA A 1 193 ? 32.526 7.721 -18.766 1.00 65.38 193 ALA A N 1
ATOM 1585 C CA . ALA A 1 193 ? 32.541 7.070 -20.071 1.00 65.38 193 ALA A CA 1
ATOM 1586 C C . ALA A 1 193 ? 32.168 8.046 -21.204 1.00 65.38 193 ALA A C 1
ATOM 1588 O O . ALA A 1 193 ? 32.822 8.064 -22.240 1.00 65.38 193 ALA A O 1
ATOM 1589 N N . VAL A 1 194 ? 31.176 8.918 -20.993 1.00 67.88 194 VAL A N 1
ATOM 1590 C CA . VAL A 1 194 ? 30.798 9.975 -21.947 1.00 67.88 194 VAL A CA 1
ATOM 1591 C C . VAL A 1 194 ? 31.908 11.019 -22.096 1.00 67.88 194 VAL A C 1
ATOM 1593 O O . VAL A 1 194 ? 32.153 11.486 -23.207 1.00 67.88 194 VAL A O 1
ATOM 1596 N N . MET A 1 195 ? 32.589 11.398 -21.011 1.00 71.31 195 MET A N 1
ATOM 1597 C CA . MET A 1 195 ? 33.722 12.329 -21.056 1.00 71.31 195 MET A CA 1
ATOM 1598 C C . MET A 1 195 ? 34.916 11.718 -21.789 1.00 71.31 195 MET A C 1
ATOM 1600 O O . MET A 1 195 ? 35.408 12.333 -22.727 1.00 71.31 195 MET A O 1
ATOM 1604 N N . GLU A 1 196 ? 35.315 10.495 -21.441 1.00 72.75 196 GLU A N 1
ATOM 1605 C CA . GLU A 1 196 ? 36.398 9.760 -22.104 1.00 72.75 196 GLU A CA 1
ATOM 1606 C C . GLU A 1 196 ? 36.101 9.549 -23.592 1.00 72.75 196 GLU A C 1
ATOM 1608 O O . GLU A 1 196 ? 36.981 9.694 -24.437 1.00 72.75 196 GLU A O 1
ATOM 1613 N N . GLN A 1 197 ? 34.839 9.305 -23.946 1.00 68.62 197 GLN A N 1
ATOM 1614 C CA . GLN A 1 197 ? 34.427 9.207 -25.338 1.00 68.62 197 GLN A CA 1
ATOM 1615 C C . GLN A 1 197 ? 34.446 10.562 -26.060 1.00 68.62 197 GLN A C 1
ATOM 1617 O O . GLN A 1 197 ? 34.882 10.627 -27.208 1.00 68.62 197 GLN A O 1
ATOM 1622 N N . ARG A 1 198 ? 33.979 11.651 -25.434 1.00 71.31 198 ARG A N 1
ATOM 1623 C CA . ARG A 1 198 ? 34.023 13.000 -26.033 1.00 71.31 198 ARG A CA 1
ATOM 1624 C C . ARG A 1 198 ? 35.454 13.473 -26.231 1.00 71.31 198 ARG A C 1
ATOM 1626 O O . ARG A 1 198 ? 35.772 13.990 -27.298 1.00 71.31 198 ARG A O 1
ATOM 1633 N N . GLU A 1 199 ? 36.306 13.266 -25.235 1.00 76.56 199 GLU A N 1
ATOM 1634 C CA . GLU A 1 199 ? 37.736 13.546 -25.316 1.00 76.56 199 GLU A CA 1
ATOM 1635 C C . GLU A 1 199 ? 38.403 12.650 -26.356 1.00 76.56 199 GLU A C 1
ATOM 1637 O O . GLU A 1 199 ? 39.129 13.149 -27.205 1.00 76.56 199 GLU A O 1
ATOM 1642 N N . GLY A 1 200 ? 38.100 11.351 -26.372 1.00 73.25 200 GLY A N 1
ATOM 1643 C CA . GLY A 1 200 ? 38.594 10.418 -27.379 1.00 73.25 200 GLY A CA 1
ATOM 1644 C C . GLY A 1 200 ? 38.180 10.821 -28.792 1.00 73.25 200 GLY A C 1
ATOM 1645 O O . GLY A 1 200 ? 39.020 10.866 -29.683 1.00 73.25 200 GLY A O 1
ATOM 1646 N N . TYR A 1 201 ? 36.912 11.179 -29.005 1.00 71.00 201 TYR A N 1
ATOM 1647 C CA . TYR A 1 201 ? 36.438 11.651 -30.301 1.00 71.00 201 TYR A CA 1
ATOM 1648 C C . TYR A 1 201 ? 37.131 12.953 -30.687 1.00 71.00 201 TYR A C 1
ATOM 1650 O O . TYR A 1 201 ? 37.670 13.003 -31.780 1.00 71.00 201 TYR A O 1
ATOM 1658 N N . HIS A 1 202 ? 37.182 13.970 -29.820 1.00 74.75 202 HIS A N 1
ATOM 1659 C CA . HIS A 1 202 ? 37.824 15.250 -30.137 1.00 74.75 202 HIS A CA 1
ATOM 1660 C C . HIS A 1 202 ? 39.334 15.132 -30.361 1.00 74.75 202 HIS A C 1
ATOM 1662 O O . HIS A 1 202 ? 39.817 15.598 -31.389 1.00 74.75 202 HIS A O 1
ATOM 1668 N N . ASN A 1 203 ? 40.058 14.419 -29.499 1.00 77.44 203 ASN A N 1
ATOM 1669 C CA . ASN A 1 203 ? 41.503 14.227 -29.630 1.00 77.44 203 ASN A CA 1
ATOM 1670 C C . ASN A 1 203 ? 41.872 13.478 -30.922 1.00 77.44 203 ASN A C 1
ATOM 1672 O O . ASN A 1 203 ? 42.924 13.726 -31.505 1.00 77.44 203 ASN A O 1
ATOM 1676 N N . LYS A 1 204 ? 41.000 12.592 -31.424 1.00 72.94 204 LYS A N 1
ATOM 1677 C CA . LYS A 1 204 ? 41.227 11.876 -32.691 1.00 72.94 204 LYS A CA 1
ATOM 1678 C C . LYS A 1 204 ? 41.202 12.782 -33.927 1.00 72.94 204 LYS A C 1
ATOM 1680 O O . LYS A 1 204 ? 41.752 12.379 -34.950 1.00 72.94 204 LYS A O 1
ATOM 1685 N N . TRP A 1 205 ? 40.610 13.980 -33.860 1.00 70.69 205 TRP A N 1
ATOM 1686 C CA . TRP A 1 205 ? 40.694 14.968 -34.950 1.00 70.69 205 TRP A CA 1
ATOM 1687 C C . TRP A 1 205 ? 42.040 15.699 -34.977 1.00 70.69 205 TRP A C 1
ATOM 1689 O O . TRP A 1 205 ? 42.451 16.145 -36.050 1.00 70.69 205 TRP A O 1
ATOM 1699 N N . ASP A 1 206 ? 42.726 15.761 -33.835 1.00 76.88 206 ASP A N 1
ATOM 1700 C CA . ASP A 1 206 ? 44.036 16.400 -33.683 1.00 76.88 206 ASP A CA 1
ATOM 1701 C C . ASP A 1 206 ? 45.207 15.436 -33.971 1.00 76.88 206 ASP A C 1
ATOM 1703 O O . ASP A 1 206 ? 46.348 15.866 -34.154 1.00 76.88 206 ASP A O 1
ATOM 1707 N N . GLU A 1 207 ? 44.949 14.126 -34.060 1.00 80.00 207 GLU A N 1
ATOM 1708 C CA . GLU A 1 207 ? 45.957 13.123 -34.417 1.00 80.00 207 GLU A CA 1
ATOM 1709 C C . GLU A 1 207 ? 46.353 13.179 -35.906 1.00 80.00 207 GLU A C 1
ATOM 1711 O O . GLU A 1 207 ? 45.547 13.419 -36.811 1.00 80.00 207 GLU A O 1
ATOM 1716 N N . ALA A 1 208 ? 47.628 12.891 -36.189 1.00 79.88 208 ALA A N 1
ATOM 1717 C CA . ALA A 1 208 ? 48.132 12.839 -37.556 1.00 79.88 208 ALA A CA 1
ATOM 1718 C C . ALA A 1 208 ? 47.413 11.745 -38.372 1.00 79.88 208 ALA A C 1
ATOM 1720 O O . ALA A 1 208 ? 47.413 10.569 -38.012 1.00 79.88 208 ALA A O 1
ATOM 1721 N N . LYS A 1 209 ? 46.841 12.121 -39.523 1.00 75.94 209 LYS A N 1
ATOM 1722 C CA . LYS A 1 209 ? 46.026 11.228 -40.376 1.00 75.94 209 LYS A CA 1
ATOM 1723 C C . LYS A 1 209 ? 46.833 10.131 -41.084 1.00 75.94 209 LYS A C 1
ATOM 1725 O O . LYS A 1 209 ? 46.308 9.052 -41.358 1.00 75.94 209 LYS A O 1
ATOM 1730 N N . ILE A 1 210 ? 48.102 10.417 -41.376 1.00 76.31 210 ILE A N 1
ATOM 1731 C CA . ILE A 1 210 ? 49.024 9.579 -42.163 1.00 76.31 210 ILE A CA 1
ATOM 1732 C C . ILE A 1 210 ? 49.164 8.147 -41.601 1.00 76.31 210 ILE A C 1
ATOM 1734 O O . ILE A 1 210 ? 48.891 7.205 -42.345 1.00 76.31 210 ILE A O 1
ATOM 1738 N N . PRO A 1 211 ? 49.495 7.931 -40.311 1.00 80.38 211 PRO A N 1
ATOM 1739 C CA . PRO A 1 211 ? 49.660 6.582 -39.753 1.00 80.38 211 PRO A CA 1
ATOM 1740 C C . PRO A 1 211 ? 48.379 5.733 -39.763 1.00 80.38 211 PRO A C 1
ATOM 1742 O O . PRO A 1 211 ? 48.448 4.502 -39.814 1.00 80.38 211 PRO A O 1
ATOM 1745 N N . THR A 1 212 ? 47.203 6.362 -39.716 1.00 77.75 212 THR A N 1
ATOM 1746 C CA . THR A 1 212 ? 45.917 5.656 -39.821 1.00 77.75 212 THR A CA 1
ATOM 1747 C C . THR A 1 212 ? 45.625 5.267 -41.269 1.00 77.75 212 THR A C 1
ATOM 1749 O O . THR A 1 212 ? 45.195 4.140 -41.521 1.00 77.75 212 THR A O 1
ATOM 1752 N N . MET A 1 213 ? 45.911 6.157 -42.226 1.00 79.56 213 MET A N 1
ATOM 1753 C CA . MET A 1 213 ? 45.736 5.865 -43.651 1.00 79.56 213 MET A CA 1
ATOM 1754 C C . MET A 1 213 ? 46.683 4.776 -44.158 1.00 79.56 213 MET A C 1
ATOM 1756 O O . MET A 1 213 ? 46.234 3.905 -44.892 1.00 79.56 213 MET A O 1
ATOM 1760 N N . GLU A 1 214 ? 47.945 4.734 -43.721 1.00 82.19 214 GLU A N 1
ATOM 1761 C CA . GLU A 1 214 ? 48.866 3.652 -44.116 1.00 82.19 214 GLU A CA 1
ATOM 1762 C C . GLU A 1 214 ? 48.357 2.263 -43.707 1.00 82.19 214 GLU A C 1
ATOM 1764 O O . GLU A 1 214 ? 48.463 1.297 -44.464 1.00 82.19 214 GLU A O 1
ATOM 1769 N N . LYS A 1 215 ? 47.767 2.145 -42.510 1.00 83.38 215 LYS A N 1
ATOM 1770 C CA . LYS A 1 215 ? 47.147 0.889 -42.060 1.00 83.38 215 LYS A CA 1
ATOM 1771 C C . LYS A 1 215 ? 45.931 0.526 -42.908 1.00 83.38 215 LYS A C 1
ATOM 1773 O O . LYS A 1 215 ? 45.730 -0.652 -43.197 1.00 83.38 215 LYS A O 1
ATOM 1778 N N . PHE A 1 216 ? 45.139 1.521 -43.305 1.00 81.56 216 PHE A N 1
ATOM 1779 C CA . PHE A 1 216 ? 43.979 1.326 -44.168 1.00 81.56 216 PHE A CA 1
ATOM 1780 C C . PHE A 1 216 ? 44.386 0.875 -45.578 1.00 81.56 216 PHE A C 1
ATOM 1782 O O . PHE A 1 216 ? 43.864 -0.128 -46.060 1.00 81.56 216 PHE A O 1
ATOM 1789 N N . TYR A 1 217 ? 45.366 1.531 -46.205 1.00 83.25 217 TYR A N 1
ATOM 1790 C CA . TYR A 1 217 ? 45.842 1.169 -47.546 1.00 83.25 217 TYR A CA 1
ATOM 1791 C C . TYR A 1 217 ? 46.520 -0.202 -47.586 1.00 83.25 217 TYR A C 1
ATOM 1793 O O . TYR A 1 217 ? 46.304 -0.957 -48.530 1.00 83.25 217 TYR A O 1
ATOM 1801 N N . ARG A 1 218 ? 47.223 -0.611 -46.518 1.00 82.50 218 ARG A N 1
ATOM 1802 C CA . ARG A 1 218 ? 47.715 -1.997 -46.395 1.00 82.50 218 ARG A CA 1
ATOM 1803 C C . ARG A 1 218 ? 46.599 -3.042 -46.379 1.00 82.50 218 ARG A C 1
ATOM 1805 O O . ARG A 1 218 ? 46.816 -4.152 -46.855 1.00 82.50 218 ARG A O 1
ATOM 1812 N N . ALA A 1 219 ? 45.439 -2.717 -45.810 1.00 84.81 219 ALA A N 1
ATOM 1813 C CA . ALA A 1 219 ? 44.288 -3.618 -45.771 1.00 84.81 219 ALA A CA 1
ATOM 1814 C C . ALA A 1 219 ? 43.465 -3.578 -47.072 1.00 84.81 219 ALA A C 1
ATOM 1816 O O . ALA A 1 219 ? 42.893 -4.594 -47.461 1.00 84.81 219 ALA A O 1
ATOM 1817 N N . TYR A 1 220 ? 43.439 -2.429 -47.756 1.00 79.69 220 TYR A N 1
ATOM 1818 C CA . TYR A 1 220 ? 42.696 -2.199 -48.998 1.00 79.69 220 TYR A CA 1
ATOM 1819 C C . TYR A 1 220 ? 43.593 -1.569 -50.079 1.00 79.69 220 TYR A C 1
ATOM 1821 O O . TYR A 1 220 ? 43.467 -0.379 -50.391 1.00 79.69 220 TYR A O 1
ATOM 1829 N N . PRO A 1 221 ? 44.484 -2.364 -50.695 1.00 76.56 221 PRO A N 1
ATOM 1830 C CA . PRO A 1 221 ? 45.445 -1.847 -51.669 1.00 76.56 221 PRO A CA 1
ATOM 1831 C C . PRO A 1 221 ? 44.789 -1.330 -52.961 1.00 76.56 221 PRO A C 1
ATOM 1833 O O . PRO A 1 221 ? 45.343 -0.478 -53.647 1.00 76.56 221 PRO A O 1
ATOM 1836 N N . SER A 1 222 ? 43.571 -1.778 -53.290 1.00 74.75 222 SER A N 1
ATOM 1837 C CA . SER A 1 222 ? 42.824 -1.312 -54.470 1.00 74.75 222 SER A CA 1
ATOM 1838 C C . SER A 1 222 ? 42.399 0.160 -54.409 1.00 74.75 222 SER A C 1
ATOM 1840 O O . SER A 1 222 ? 42.069 0.738 -55.437 1.00 74.75 222 SER A O 1
ATOM 1842 N N . THR A 1 223 ? 42.375 0.763 -53.221 1.00 70.00 223 THR A N 1
ATOM 1843 C CA . THR A 1 223 ? 41.959 2.161 -53.003 1.00 70.00 223 THR A CA 1
ATOM 1844 C C . THR A 1 223 ? 43.110 3.164 -53.048 1.00 70.00 223 THR A C 1
ATOM 1846 O O . THR A 1 223 ? 42.859 4.359 -53.145 1.00 70.00 223 THR A O 1
ATOM 1849 N N . GLU A 1 224 ? 44.360 2.699 -53.018 1.00 61.41 224 GLU A N 1
ATOM 1850 C CA . GLU A 1 224 ? 45.554 3.558 -53.012 1.00 61.41 224 GLU A CA 1
ATOM 1851 C C . GLU A 1 224 ? 45.800 4.241 -54.372 1.00 61.41 224 GLU A C 1
ATOM 1853 O O . GLU A 1 224 ? 46.465 5.262 -54.450 1.00 61.41 224 GLU A O 1
ATOM 1858 N N . THR A 1 225 ? 45.217 3.709 -55.451 1.00 59.75 225 THR A N 1
ATOM 1859 C CA . THR A 1 225 ? 45.411 4.187 -56.834 1.00 59.75 225 THR A CA 1
ATOM 1860 C C . THR A 1 225 ? 44.408 5.256 -57.290 1.00 59.75 225 THR A C 1
ATOM 1862 O O . THR A 1 225 ? 44.482 5.702 -58.434 1.00 59.75 225 THR A O 1
ATOM 1865 N N . LEU A 1 226 ? 43.464 5.664 -56.432 1.00 55.12 226 LEU A N 1
ATOM 1866 C CA . LEU A 1 226 ? 42.368 6.594 -56.764 1.00 55.12 226 LEU A CA 1
ATOM 1867 C C . LEU A 1 226 ? 42.465 7.965 -56.060 1.00 55.12 226 LEU A C 1
ATOM 1869 O O . LEU A 1 226 ? 41.508 8.739 -56.112 1.00 55.12 226 LEU A O 1
ATOM 1873 N N . LEU A 1 227 ? 43.597 8.266 -55.420 1.00 49.44 227 LEU A N 1
ATOM 1874 C CA . LEU A 1 227 ? 43.921 9.553 -54.789 1.00 49.44 227 LEU A CA 1
ATOM 1875 C C . LEU A 1 227 ? 45.199 10.131 -55.400 1.00 49.44 227 LEU A C 1
ATOM 1877 O O . LEU A 1 227 ? 45.252 11.373 -55.529 1.00 49.44 227 LEU A O 1
#

Organism: NCBI:txid651561

Sequence (227 aa):
MNETPKLAALNIGMRDLNPSIQGVTIRNLEEQRYNADFYNPANAAAGNFDFSFVIVFLFPLVIVAFCYNLISEEEEKGTWKLLSVQSSHLQKLLDQKMFIRLLAITAVYLALIMIASVWIKIPLDSYYIAFAVCGWLYILFWFALCRWIISFRKLSAQNALILLIIWWVSIYYSDEQQYLIQKIYPVHESLKAVMEQREGYHNKWDEAKIPTMEKFYRAYPSTETLL

Radius of gyration: 29.16 Å; chains: 1; bounding box: 75×32×85 Å

Secondary structure (DSSP, 8-state):
-PPPPGGGGS--TTTTTS-S-----SSSHHHHHH------HHHHHH----HHHIIIIIHHHHHHHHHTTTTHHHHHTTHHHHHHHH-S-HHHHHHHHHHHHHHHHHHHHHHHHHHHHHHHT----HHHHHHHHHHHHHHHHHHHHHHHHHHT---HHHHHHHHHHHHHHHHHHHHHHHHHHHHHS----HHHHHHHHHHHHHHHHHS-SHHHHHHHHHH-GGGGGG-